Protein AF-A0AAV4HPK3-F1 (afdb_monomer_lite)

Radius of gyration: 23.47 Å; chains: 1; bounding box: 57×46×68 Å

Structure (mmCIF, N/CA/C/O backbone):
data_AF-A0AAV4HPK3-F1
#
_entry.id   AF-A0AAV4HPK3-F1
#
loop_
_atom_site.group_PDB
_atom_site.id
_atom_site.type_symbol
_atom_site.label_atom_id
_atom_site.label_alt_id
_atom_site.label_comp_id
_atom_site.label_asym_id
_atom_site.label_entity_id
_atom_site.label_seq_id
_atom_site.pdbx_PDB_ins_code
_atom_site.Cartn_x
_atom_site.Cartn_y
_atom_site.Cartn_z
_atom_site.occupancy
_atom_site.B_iso_or_equiv
_atom_site.auth_seq_id
_atom_site.auth_comp_id
_atom_site.auth_asym_id
_atom_site.auth_atom_id
_atom_site.pdbx_PDB_model_num
ATOM 1 N N . MET A 1 1 ? 12.366 9.818 -29.647 1.00 62.66 1 MET A N 1
ATOM 2 C CA . MET A 1 1 ? 11.074 9.120 -29.451 1.00 62.66 1 MET A CA 1
ATOM 3 C C . MET A 1 1 ? 11.332 7.909 -28.561 1.00 62.66 1 MET A C 1
ATOM 5 O O . MET A 1 1 ? 12.097 7.040 -28.965 1.00 62.66 1 MET A O 1
ATOM 9 N N . TYR A 1 2 ? 10.788 7.891 -27.344 1.00 69.81 2 TYR A N 1
ATOM 10 C CA . TYR A 1 2 ? 11.054 6.866 -26.315 1.00 69.81 2 TYR A CA 1
ATOM 11 C C . TYR A 1 2 ? 10.486 5.480 -26.673 1.00 69.81 2 TYR A C 1
ATOM 13 O O . TYR A 1 2 ? 10.953 4.459 -26.180 1.00 69.81 2 TYR A O 1
ATOM 21 N N . THR A 1 3 ? 9.518 5.434 -27.587 1.00 79.94 3 THR A N 1
ATOM 22 C CA . THR A 1 3 ? 8.809 4.219 -28.002 1.00 79.94 3 THR A CA 1
ATOM 23 C C . THR A 1 3 ? 9.724 3.145 -28.587 1.00 79.94 3 THR A C 1
ATOM 25 O O . THR A 1 3 ? 9.494 1.964 -28.337 1.00 79.94 3 THR A O 1
ATOM 28 N N . LYS A 1 4 ? 10.775 3.518 -29.332 1.00 82.44 4 LYS A N 1
ATOM 29 C CA . LYS A 1 4 ? 11.718 2.557 -29.934 1.00 82.44 4 LYS A CA 1
ATOM 30 C C . LYS A 1 4 ? 12.536 1.799 -28.872 1.00 82.44 4 LYS A C 1
ATOM 32 O O . LYS A 1 4 ? 12.467 0.573 -28.892 1.00 82.44 4 LYS A O 1
ATOM 37 N N . PRO A 1 5 ? 13.253 2.468 -27.944 1.00 86.50 5 PRO A N 1
ATOM 38 C CA . PRO A 1 5 ? 13.923 1.790 -26.832 1.00 86.50 5 PRO A CA 1
ATOM 39 C C . PRO A 1 5 ? 12.995 0.893 -26.008 1.00 86.50 5 PRO A C 1
ATOM 41 O O . PRO A 1 5 ? 13.296 -0.284 -25.836 1.00 86.50 5 PRO A O 1
ATOM 44 N N . VAL A 1 6 ? 11.830 1.403 -25.591 1.00 89.19 6 VAL A N 1
ATOM 45 C CA . VAL A 1 6 ? 10.866 0.637 -24.780 1.00 89.19 6 VAL A CA 1
ATOM 46 C C . VAL A 1 6 ? 10.385 -0.611 -25.524 1.00 89.19 6 VAL A C 1
ATOM 48 O O . VAL A 1 6 ? 10.406 -1.708 -24.976 1.00 89.19 6 VAL A O 1
ATOM 51 N N . SER A 1 7 ? 10.034 -0.473 -26.805 1.00 91.19 7 SER A N 1
ATOM 52 C CA . SER A 1 7 ? 9.631 -1.600 -27.659 1.00 91.19 7 SER A CA 1
ATOM 53 C C . SER A 1 7 ? 10.718 -2.671 -27.784 1.00 91.19 7 SER A C 1
ATOM 55 O O . SER A 1 7 ? 10.413 -3.860 -27.864 1.00 91.19 7 SER A O 1
ATOM 57 N N . SER A 1 8 ? 11.987 -2.260 -27.857 1.00 92.94 8 SER A N 1
ATOM 58 C CA . SER A 1 8 ? 13.116 -3.189 -27.930 1.00 92.94 8 SER A CA 1
ATOM 59 C C . SER A 1 8 ? 13.293 -3.963 -26.628 1.00 92.94 8 SER A C 1
ATOM 61 O O . SER A 1 8 ? 13.449 -5.178 -26.695 1.00 92.94 8 SER A O 1
ATOM 63 N N . ILE A 1 9 ? 13.183 -3.290 -25.477 1.00 94.69 9 ILE A N 1
ATOM 64 C CA . ILE A 1 9 ? 13.224 -3.934 -24.156 1.00 94.69 9 ILE A CA 1
ATOM 65 C C . ILE A 1 9 ? 12.081 -4.952 -24.042 1.00 94.69 9 ILE A C 1
ATOM 67 O O . ILE A 1 9 ? 12.325 -6.119 -23.765 1.00 94.69 9 ILE A O 1
ATOM 71 N N . ILE A 1 10 ? 10.837 -4.565 -24.350 1.00 94.62 10 ILE A N 1
ATOM 72 C CA . ILE A 1 10 ? 9.672 -5.469 -24.275 1.00 94.62 10 ILE A CA 1
ATOM 73 C C . ILE A 1 10 ? 9.883 -6.735 -25.121 1.00 94.62 10 ILE A C 1
ATOM 75 O O . ILE A 1 10 ? 9.682 -7.850 -24.637 1.00 94.62 10 ILE A O 1
ATOM 79 N N . ARG A 1 11 ? 10.330 -6.576 -26.376 1.00 95.19 11 ARG A N 1
ATOM 80 C CA . ARG A 1 11 ? 10.579 -7.714 -27.276 1.00 95.19 11 ARG A CA 1
ATOM 81 C C . ARG A 1 11 ? 11.725 -8.606 -26.809 1.00 95.19 11 ARG A C 1
ATOM 83 O O . ARG A 1 11 ? 11.641 -9.813 -27.012 1.00 95.19 11 ARG A O 1
ATOM 90 N N . ALA A 1 12 ? 12.762 -8.043 -26.188 1.00 96.38 12 ALA A N 1
ATOM 91 C CA . ALA A 1 12 ? 13.881 -8.818 -25.652 1.00 96.38 12 ALA A CA 1
ATOM 92 C C . ALA A 1 12 ? 13.434 -9.818 -24.569 1.00 96.38 12 ALA A C 1
ATOM 94 O O . ALA A 1 12 ? 14.028 -10.885 -24.445 1.00 96.38 12 ALA A O 1
ATOM 95 N N . HIS A 1 13 ? 12.342 -9.517 -23.857 1.00 95.81 13 HIS A N 1
ATOM 96 C CA . HIS A 1 13 ? 11.745 -10.394 -22.841 1.00 95.81 13 HIS A CA 1
ATOM 97 C C . HIS A 1 13 ? 10.627 -11.304 -23.373 1.00 95.81 13 HIS A C 1
ATOM 99 O O . HIS A 1 13 ? 9.947 -11.968 -22.591 1.00 95.81 13 HIS A O 1
ATOM 105 N N . GLY A 1 14 ? 10.408 -11.354 -24.692 1.00 95.12 14 GLY A N 1
ATOM 106 C CA . GLY A 1 14 ? 9.363 -12.191 -25.300 1.00 95.12 14 GLY A CA 1
ATOM 107 C C . GLY A 1 14 ? 7.933 -11.736 -24.978 1.00 95.12 14 GLY A C 1
ATOM 108 O O . GLY A 1 14 ? 6.994 -12.534 -25.020 1.00 95.12 14 GLY A O 1
ATOM 109 N N . LEU A 1 15 ? 7.752 -10.461 -24.627 1.00 95.56 15 LEU A N 1
ATOM 110 C CA . LEU A 1 15 ? 6.450 -9.893 -24.293 1.00 95.56 15 LEU A CA 1
ATOM 111 C C . LEU A 1 15 ? 5.800 -9.258 -25.528 1.00 95.56 15 LEU A C 1
ATOM 113 O O . LEU A 1 15 ? 6.490 -8.684 -26.376 1.00 95.56 15 LEU A O 1
ATOM 117 N N . ASN A 1 16 ? 4.470 -9.335 -25.625 1.00 95.25 16 ASN A N 1
ATOM 118 C CA . ASN A 1 16 ? 3.739 -8.589 -26.651 1.00 95.25 16 ASN A CA 1
ATOM 119 C C . ASN A 1 16 ? 3.237 -7.273 -26.078 1.00 95.25 16 ASN A C 1
ATOM 121 O O . ASN A 1 16 ? 3.035 -7.116 -24.873 1.00 95.25 16 ASN A O 1
ATOM 125 N N . TYR A 1 17 ? 3.035 -6.307 -26.963 1.00 94.88 17 TYR A N 1
ATOM 126 C CA . TYR A 1 17 ? 2.521 -5.010 -26.578 1.00 94.88 17 TYR A CA 1
ATOM 127 C C . TYR A 1 17 ? 1.710 -4.383 -27.703 1.00 94.88 17 TYR A C 1
ATOM 129 O O . TYR A 1 17 ? 1.860 -4.714 -28.881 1.00 94.88 17 TYR A O 1
ATOM 137 N N . HIS A 1 18 ? 0.841 -3.466 -27.314 1.00 92.81 18 HIS A N 1
ATOM 138 C CA . HIS A 1 18 ? 0.114 -2.576 -28.195 1.00 92.81 18 HIS A CA 1
ATOM 139 C C . HIS A 1 18 ? 0.416 -1.137 -27.777 1.00 92.81 18 HIS A C 1
ATOM 141 O O . HIS A 1 18 ? 0.521 -0.851 -26.585 1.00 92.81 18 HIS A O 1
ATOM 147 N N . ILE A 1 19 ? 0.581 -0.249 -28.756 1.00 90.00 19 ILE A N 1
ATOM 148 C CA . ILE A 1 19 ? 0.712 1.190 -28.523 1.00 90.00 19 ILE A CA 1
ATOM 149 C C . ILE A 1 19 ? -0.534 1.850 -29.092 1.00 90.00 19 ILE A C 1
ATOM 151 O O . ILE A 1 19 ? -0.828 1.673 -30.277 1.00 90.00 19 ILE A O 1
ATOM 155 N N . TYR A 1 20 ? -1.210 2.637 -28.266 1.00 86.25 20 TYR A N 1
ATOM 156 C CA . TYR A 1 20 ? -2.311 3.491 -28.678 1.00 86.25 20 TYR A CA 1
ATOM 157 C C . TYR A 1 20 ? -2.022 4.917 -28.207 1.00 86.25 20 TYR A C 1
ATOM 159 O O . TYR A 1 20 ? -2.070 5.197 -27.018 1.00 86.25 20 TYR A O 1
ATOM 167 N N . ALA A 1 21 ? -1.692 5.812 -29.144 1.00 85.38 21 ALA A N 1
ATOM 168 C CA . ALA A 1 21 ? -1.208 7.162 -28.844 1.00 85.38 21 ALA A CA 1
ATOM 169 C C . ALA A 1 21 ? 0.007 7.155 -27.887 1.00 85.38 21 ALA A C 1
ATOM 171 O O . ALA A 1 21 ? 1.078 6.674 -28.270 1.00 85.38 21 ALA A O 1
ATOM 172 N N . ASP A 1 22 ? -0.143 7.720 -26.692 1.00 82.38 22 ASP A N 1
ATOM 173 C CA . ASP A 1 22 ? 0.835 7.749 -25.604 1.00 82.38 22 ASP A CA 1
ATOM 174 C C . ASP A 1 22 ? 0.737 6.543 -24.653 1.00 82.38 22 ASP A C 1
ATOM 176 O O . ASP A 1 22 ? 1.686 6.276 -23.912 1.00 82.38 22 ASP A O 1
ATOM 180 N N . ASP A 1 23 ? -0.339 5.758 -24.737 1.00 86.81 23 ASP A N 1
ATOM 181 C CA . ASP A 1 23 ? -0.540 4.563 -23.924 1.00 86.81 23 ASP A CA 1
ATOM 182 C C . ASP A 1 23 ? 0.156 3.331 -24.514 1.00 86.81 23 ASP A C 1
ATOM 184 O O . ASP A 1 23 ? 0.158 3.075 -25.726 1.00 86.81 23 ASP A O 1
ATOM 188 N N . MET A 1 24 ? 0.706 2.502 -23.623 1.00 88.12 24 MET A N 1
ATOM 189 C CA . MET A 1 24 ? 1.287 1.210 -23.969 1.00 88.12 24 MET A CA 1
ATOM 190 C C . MET A 1 24 ? 0.719 0.110 -23.079 1.00 88.12 24 MET A C 1
ATOM 192 O O . MET A 1 24 ? 0.863 0.135 -21.859 1.00 88.12 24 MET A O 1
ATOM 196 N N . GLN A 1 25 ? 0.117 -0.893 -23.710 1.00 91.06 25 GLN A N 1
ATOM 197 C CA . GLN A 1 25 ? -0.414 -2.068 -23.034 1.00 91.06 25 GLN A CA 1
ATOM 198 C C . GLN A 1 25 ? 0.466 -3.275 -23.335 1.00 91.06 25 GLN A C 1
ATOM 200 O O . GLN A 1 25 ? 0.661 -3.623 -24.496 1.00 91.06 25 GLN A O 1
ATOM 205 N N . ILE A 1 26 ? 0.959 -3.941 -22.292 1.00 92.19 26 ILE A N 1
ATOM 206 C CA . ILE A 1 26 ? 1.743 -5.177 -22.394 1.00 92.19 26 ILE A CA 1
ATOM 207 C C . ILE A 1 26 ? 0.813 -6.363 -22.136 1.00 92.19 26 ILE A C 1
ATOM 209 O O . ILE A 1 26 ? -0.001 -6.324 -21.213 1.00 92.19 26 ILE A O 1
ATOM 213 N N . TYR A 1 27 ? 0.907 -7.406 -22.958 1.00 93.06 27 TYR A N 1
ATOM 214 C CA . TYR A 1 27 ? 0.063 -8.592 -22.843 1.00 93.06 27 TYR A CA 1
ATOM 215 C C . TYR A 1 27 ? 0.755 -9.840 -23.393 1.00 93.06 27 TYR A C 1
ATOM 217 O O . TYR A 1 27 ? 1.531 -9.788 -24.342 1.00 93.06 27 TYR A O 1
ATOM 225 N N . ASN A 1 28 ? 0.405 -10.998 -22.844 1.00 94.19 28 ASN A N 1
ATOM 226 C CA . ASN A 1 28 ? 0.816 -12.300 -23.354 1.00 94.19 28 ASN A CA 1
ATOM 227 C C . ASN A 1 28 ? -0.324 -13.302 -23.148 1.00 94.19 28 ASN A C 1
ATOM 229 O O . ASN A 1 28 ? -1.091 -13.193 -22.194 1.00 94.19 28 ASN A O 1
ATOM 233 N N . SER A 1 29 ? -0.417 -14.282 -24.044 1.00 93.19 29 SER A N 1
ATOM 234 C CA . SER A 1 29 ? -1.197 -15.503 -23.822 1.00 93.19 29 SER A CA 1
ATOM 235 C C . SER A 1 29 ? -0.231 -16.613 -23.422 1.00 93.19 29 SER A C 1
ATOM 237 O O . SER A 1 29 ? 0.850 -16.698 -24.000 1.00 93.19 29 SER A O 1
ATOM 239 N N . ALA A 1 30 ? -0.599 -17.429 -22.439 1.00 93.62 30 ALA A N 1
ATOM 240 C CA . ALA A 1 30 ? 0.225 -18.531 -21.953 1.00 93.62 30 ALA A CA 1
ATOM 241 C C . ALA A 1 30 ? -0.664 -19.700 -21.520 1.00 93.62 30 ALA A C 1
ATOM 243 O O . ALA A 1 30 ? -1.724 -19.486 -20.920 1.00 93.62 30 ALA A O 1
ATOM 244 N N . ALA A 1 31 ? -0.229 -20.929 -21.797 1.00 95.88 31 ALA A N 1
ATOM 245 C CA . ALA A 1 31 ? -0.825 -22.106 -21.176 1.00 95.88 31 ALA A CA 1
ATOM 246 C C . ALA A 1 31 ? -0.525 -22.109 -19.661 1.00 95.88 31 ALA A C 1
ATOM 248 O O . ALA A 1 31 ? 0.485 -21.542 -19.238 1.00 95.88 31 ALA A O 1
ATOM 249 N N . PRO A 1 32 ? -1.333 -22.780 -18.815 1.00 96.50 32 PRO A N 1
ATOM 250 C CA . PRO A 1 32 ? -1.078 -22.838 -17.372 1.00 96.50 32 PRO A CA 1
ATOM 251 C C . PRO A 1 32 ? 0.336 -23.310 -17.000 1.00 96.50 32 PRO A C 1
ATOM 253 O O . PRO A 1 32 ? 0.924 -22.802 -16.050 1.00 96.50 32 PRO A O 1
ATOM 256 N N . SER A 1 33 ? 0.909 -24.228 -17.785 1.00 96.56 33 SER A N 1
ATOM 257 C CA . SER A 1 33 ? 2.280 -24.732 -17.623 1.00 96.56 33 SER A CA 1
ATOM 258 C C . SER A 1 33 ? 3.370 -23.690 -17.897 1.00 96.56 33 SER A C 1
ATOM 260 O O . SER A 1 33 ? 4.506 -23.869 -17.471 1.00 96.56 33 SER A O 1
ATOM 262 N N . GLU A 1 34 ? 3.047 -22.611 -18.606 1.00 95.56 34 GLU A N 1
ATOM 263 C CA . GLU A 1 34 ? 3.991 -21.575 -19.040 1.00 95.56 34 GLU A CA 1
ATOM 264 C C . GLU A 1 34 ? 3.915 -20.314 -18.167 1.00 95.56 34 GLU A C 1
ATOM 266 O O . GLU A 1 34 ? 4.785 -19.448 -18.266 1.00 95.56 34 GLU A O 1
ATOM 271 N N . ILE A 1 35 ? 2.914 -20.211 -17.280 1.00 94.19 35 ILE A N 1
ATOM 272 C CA . ILE A 1 35 ? 2.684 -19.027 -16.434 1.00 94.19 35 ILE A CA 1
ATOM 273 C C . ILE A 1 35 ? 3.933 -18.676 -15.625 1.00 94.19 35 ILE A C 1
ATOM 275 O O . ILE A 1 35 ? 4.324 -17.514 -15.590 1.00 94.19 35 ILE A O 1
ATOM 279 N N . SER A 1 36 ? 4.597 -19.659 -15.012 1.00 94.06 36 SER A N 1
ATOM 280 C CA . SER A 1 36 ? 5.809 -19.405 -14.222 1.00 94.06 36 SER A CA 1
ATOM 281 C C . SER A 1 36 ? 6.941 -18.814 -15.066 1.00 94.06 36 SER A C 1
ATOM 283 O O . SER A 1 36 ? 7.618 -17.889 -14.622 1.00 94.06 36 SER A O 1
ATOM 285 N N . SER A 1 37 ? 7.117 -19.302 -16.299 1.00 94.94 37 SER A N 1
ATOM 286 C CA . SER A 1 37 ? 8.103 -18.750 -17.232 1.00 94.94 37 SER A CA 1
ATOM 287 C C . SER A 1 37 ? 7.733 -17.329 -17.651 1.00 94.94 37 SER A C 1
ATOM 289 O O . SER A 1 37 ? 8.598 -16.459 -17.694 1.00 94.94 37 SER A O 1
ATOM 291 N N . LEU A 1 38 ? 6.450 -17.068 -17.919 1.00 94.94 38 LEU A N 1
ATOM 292 C CA . LEU A 1 38 ? 5.972 -15.735 -18.280 1.00 94.94 38 LEU A CA 1
ATOM 293 C C . LEU A 1 38 ? 6.151 -14.733 -17.131 1.00 94.94 38 LEU A C 1
ATOM 295 O O . LEU A 1 38 ? 6.607 -13.616 -17.364 1.00 94.94 38 LEU A O 1
ATOM 299 N N . VAL A 1 39 ? 5.842 -15.128 -15.892 1.00 94.25 39 VAL A N 1
ATOM 300 C CA . VAL A 1 39 ? 6.077 -14.299 -14.698 1.00 94.25 39 VAL A CA 1
ATOM 301 C C . VAL A 1 39 ? 7.563 -13.968 -14.568 1.00 94.25 39 VAL A C 1
ATOM 303 O O . VAL A 1 39 ? 7.898 -12.814 -14.312 1.00 94.25 39 VAL A O 1
ATOM 306 N N . MET A 1 40 ? 8.454 -14.934 -14.813 1.00 94.38 40 MET A N 1
ATOM 307 C CA . MET A 1 40 ? 9.899 -14.694 -14.816 1.00 94.38 40 MET A CA 1
ATOM 308 C C . MET A 1 40 ? 10.296 -13.659 -15.881 1.00 94.38 40 MET A C 1
ATOM 310 O O . MET A 1 40 ? 10.980 -12.688 -15.561 1.00 94.38 40 MET A O 1
ATOM 314 N N . SER A 1 41 ? 9.814 -13.799 -17.121 1.00 95.44 41 SER A N 1
ATOM 315 C CA . SER A 1 41 ? 10.042 -12.804 -18.181 1.00 95.44 41 SER A CA 1
ATOM 316 C C . SER A 1 41 ? 9.525 -11.413 -17.802 1.00 95.44 41 SER A C 1
ATOM 318 O O . SER A 1 41 ? 10.211 -10.417 -18.019 1.00 95.44 41 SER A O 1
ATOM 320 N N . MET A 1 42 ? 8.343 -11.327 -17.182 1.00 95.12 42 MET A N 1
ATOM 321 C CA . MET A 1 42 ? 7.793 -10.058 -16.694 1.00 95.12 42 MET A CA 1
ATOM 322 C C . MET A 1 42 ? 8.649 -9.443 -15.582 1.00 95.12 42 MET A C 1
ATOM 324 O O . MET A 1 42 ? 8.840 -8.230 -15.570 1.00 95.12 42 MET A O 1
ATOM 328 N N . GLN A 1 43 ? 9.199 -10.248 -14.669 1.00 94.69 43 GLN A N 1
ATOM 329 C CA . GLN A 1 43 ? 10.092 -9.758 -13.615 1.00 94.69 43 GLN A CA 1
ATOM 330 C C . GLN A 1 43 ? 11.385 -9.167 -14.194 1.00 94.69 43 GLN A C 1
ATOM 332 O O . GLN A 1 43 ? 11.796 -8.079 -13.782 1.00 94.69 43 GLN A O 1
ATOM 337 N N . TRP A 1 44 ? 12.001 -9.840 -15.170 1.00 95.12 44 TRP A N 1
ATOM 338 C CA . TRP A 1 44 ? 13.191 -9.326 -15.857 1.00 95.12 44 TRP A CA 1
ATOM 339 C C . TRP A 1 44 ? 12.896 -8.054 -16.646 1.00 95.12 44 TRP A C 1
ATOM 341 O O . TRP A 1 44 ? 13.646 -7.083 -16.534 1.00 95.12 44 TRP A O 1
ATOM 351 N N . PHE A 1 45 ? 11.765 -8.023 -17.350 1.00 95.75 45 PHE A N 1
ATOM 352 C CA . PHE A 1 45 ? 11.293 -6.831 -18.041 1.00 95.75 45 PHE A CA 1
ATOM 353 C C . PHE A 1 45 ? 11.119 -5.639 -17.090 1.00 95.75 45 PHE A C 1
ATOM 355 O O . PHE A 1 45 ? 11.670 -4.572 -17.354 1.00 95.75 45 PHE A O 1
ATOM 362 N N . VAL A 1 46 ? 10.400 -5.817 -15.972 1.00 95.62 46 VAL A N 1
ATOM 363 C CA . VAL A 1 46 ? 10.160 -4.762 -14.966 1.00 95.62 46 VAL A CA 1
ATOM 364 C C . VAL A 1 46 ? 11.478 -4.216 -14.415 1.00 95.62 46 VAL A C 1
ATOM 366 O O . VAL A 1 46 ? 11.633 -3.004 -14.249 1.00 95.62 46 VAL A O 1
ATOM 369 N N . LYS A 1 47 ? 12.457 -5.093 -14.178 1.00 94.75 47 LYS A N 1
ATOM 370 C CA . LYS A 1 47 ? 13.788 -4.683 -13.728 1.00 94.75 47 LYS A CA 1
ATOM 371 C C . LYS A 1 47 ? 14.514 -3.846 -14.775 1.00 94.75 47 LYS A C 1
ATOM 373 O O . LYS A 1 47 ? 15.020 -2.772 -14.452 1.00 94.75 47 LYS A O 1
ATOM 378 N N . GLU A 1 48 ? 14.562 -4.317 -16.017 1.00 95.31 48 GLU A N 1
ATOM 379 C CA . GLU A 1 48 ? 15.282 -3.630 -17.089 1.00 95.31 48 GLU A CA 1
ATOM 380 C C . GLU A 1 48 ? 14.643 -2.285 -17.441 1.00 95.31 48 GLU A C 1
ATOM 382 O O . GLU A 1 48 ? 15.352 -1.282 -17.537 1.00 95.31 48 GLU A O 1
ATOM 387 N N . ILE A 1 49 ? 13.311 -2.226 -17.559 1.00 94.06 49 ILE A N 1
ATOM 388 C CA . ILE A 1 49 ? 12.617 -0.972 -17.866 1.00 94.06 49 ILE A CA 1
ATOM 389 C C . ILE A 1 49 ? 12.798 0.053 -16.744 1.00 94.06 49 ILE A C 1
ATOM 391 O O . ILE A 1 49 ? 13.029 1.227 -17.027 1.00 94.06 49 ILE A O 1
ATOM 395 N N . GLY A 1 50 ? 12.780 -0.389 -15.481 1.00 92.81 50 GLY A N 1
ATOM 396 C CA . GLY A 1 50 ? 13.039 0.469 -14.328 1.00 92.81 50 GLY A CA 1
ATOM 397 C C . GLY A 1 50 ? 14.442 1.069 -14.350 1.00 92.81 50 GLY A C 1
ATOM 398 O O . GLY A 1 50 ? 14.594 2.284 -14.228 1.00 92.81 50 GLY A O 1
ATOM 399 N N . VAL A 1 51 ? 15.465 0.235 -14.571 1.00 92.44 51 VAL A N 1
ATOM 400 C CA . VAL A 1 51 ? 16.858 0.697 -14.699 1.00 92.44 51 VAL A CA 1
ATOM 401 C C . VAL A 1 51 ? 16.997 1.671 -15.862 1.00 92.44 51 VAL A C 1
ATOM 403 O O . VAL A 1 51 ? 17.589 2.737 -15.697 1.00 92.44 51 VAL A O 1
ATOM 406 N N . TRP A 1 52 ? 16.434 1.340 -17.025 1.00 93.31 52 TRP A N 1
ATOM 407 C CA . TRP A 1 52 ? 16.517 2.191 -18.206 1.00 93.31 52 TRP A CA 1
ATOM 408 C C . TRP A 1 52 ? 15.869 3.560 -17.970 1.00 93.31 52 TRP A C 1
ATOM 410 O O . TRP A 1 52 ? 16.488 4.586 -18.251 1.00 93.31 52 TRP A O 1
ATOM 420 N N . MET A 1 53 ? 14.665 3.604 -17.392 1.00 90.19 53 MET A N 1
ATOM 421 C CA . MET A 1 53 ? 13.989 4.874 -17.119 1.00 90.19 53 MET A CA 1
ATOM 422 C C . MET A 1 53 ? 14.751 5.735 -16.101 1.00 90.19 53 MET A C 1
ATOM 424 O O . MET A 1 53 ? 14.939 6.930 -16.334 1.00 90.19 53 MET A O 1
ATOM 428 N N . LEU A 1 54 ? 15.214 5.133 -15.000 1.00 88.50 54 LEU A N 1
ATOM 429 C CA . LEU A 1 54 ? 15.884 5.860 -13.917 1.00 88.50 54 LEU A CA 1
ATOM 430 C C . LEU A 1 54 ? 17.294 6.341 -14.291 1.00 88.50 54 LEU A C 1
ATOM 432 O O . LEU A 1 54 ? 17.722 7.365 -13.778 1.00 88.50 54 LEU A O 1
ATOM 436 N N . SER A 1 55 ? 18.011 5.626 -15.165 1.00 86.62 55 SER A N 1
ATOM 437 C CA . SER A 1 55 ? 19.410 5.946 -15.512 1.00 86.62 55 SER A CA 1
ATOM 438 C C . SER A 1 55 ? 19.589 6.675 -16.842 1.00 86.62 55 SER A C 1
ATOM 440 O O . SER A 1 55 ? 20.553 7.414 -17.013 1.00 86.62 55 SER A O 1
ATOM 442 N N . SER A 1 56 ? 18.711 6.421 -17.816 1.00 81.94 56 SER A N 1
ATOM 443 C CA . SER A 1 56 ? 18.945 6.804 -19.216 1.00 81.94 56 SER A CA 1
ATOM 444 C C . SER A 1 56 ? 17.947 7.833 -19.744 1.00 81.94 56 SER A C 1
ATOM 446 O O . SER A 1 56 ? 18.142 8.358 -20.839 1.00 81.94 56 SER A O 1
ATOM 448 N N . VAL A 1 57 ? 16.859 8.097 -19.011 1.00 82.12 57 VAL A N 1
ATOM 449 C CA . VAL A 1 57 ? 15.755 8.954 -19.477 1.00 82.12 57 VAL A CA 1
ATOM 450 C C . VAL A 1 57 ? 15.530 10.146 -18.558 1.00 82.12 57 VAL A C 1
ATOM 452 O O . VAL A 1 57 ? 15.309 11.253 -19.049 1.00 82.12 57 VAL A O 1
ATOM 455 N N . LEU A 1 58 ? 15.560 9.935 -17.242 1.00 85.44 58 LEU A N 1
ATOM 456 C CA . LEU A 1 58 ? 15.251 10.985 -16.281 1.00 85.44 58 LEU A CA 1
ATOM 457 C C . LEU A 1 58 ? 16.491 11.790 -15.872 1.00 85.44 58 LEU A C 1
ATOM 459 O O . LEU A 1 58 ? 17.492 11.202 -15.469 1.00 85.44 58 LEU A O 1
ATOM 463 N N . PRO A 1 59 ? 16.418 13.132 -15.897 1.00 85.81 59 PRO A N 1
ATOM 464 C CA . PRO A 1 59 ? 17.377 13.976 -15.195 1.00 85.81 59 PRO A CA 1
ATOM 465 C C . PRO A 1 59 ? 17.365 13.692 -13.687 1.00 85.81 59 PRO A C 1
ATOM 467 O O . PRO A 1 59 ? 16.295 13.522 -13.099 1.00 85.81 59 PRO A O 1
ATOM 470 N N . GLU A 1 60 ? 18.534 13.721 -13.043 1.00 81.94 60 GLU A N 1
ATOM 471 C CA . GLU A 1 60 ? 18.689 13.415 -11.608 1.00 81.94 60 GLU A CA 1
ATOM 472 C C . GLU A 1 60 ? 17.860 14.331 -10.691 1.00 81.94 60 GLU A C 1
ATOM 474 O O . GLU A 1 60 ? 17.424 13.922 -9.618 1.00 81.94 60 GLU A O 1
ATOM 479 N N . ASN A 1 61 ? 17.589 15.564 -11.123 1.00 85.12 61 ASN A N 1
ATOM 480 C CA . ASN A 1 61 ? 16.789 16.523 -10.364 1.00 85.12 61 ASN A CA 1
ATOM 481 C C . ASN A 1 61 ? 15.272 16.291 -10.474 1.00 85.12 61 ASN A C 1
ATOM 483 O O . ASN A 1 61 ? 14.504 16.960 -9.778 1.00 85.12 61 ASN A O 1
ATOM 487 N N . ASN A 1 62 ? 14.810 15.356 -11.313 1.00 88.38 62 ASN A N 1
ATOM 488 C CA . ASN A 1 62 ? 13.390 15.046 -11.449 1.00 88.38 62 ASN A CA 1
ATOM 489 C C . ASN A 1 62 ? 12.925 14.042 -10.382 1.00 88.38 62 ASN A C 1
ATOM 491 O O . ASN A 1 62 ? 12.522 12.912 -10.6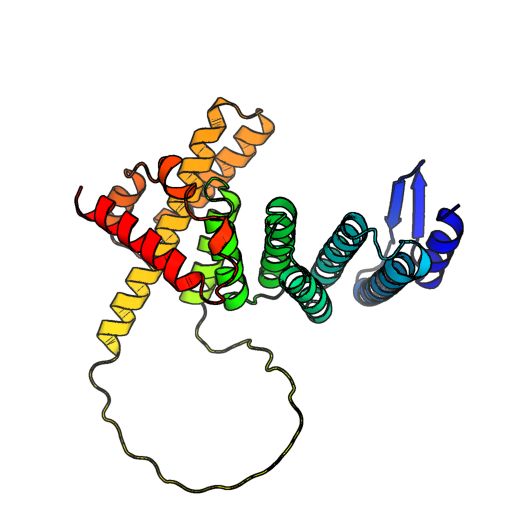69 1.00 88.38 62 ASN A O 1
ATOM 495 N N . VAL A 1 63 ? 12.986 14.483 -9.124 1.00 85.94 63 VAL A N 1
ATOM 496 C CA . VAL A 1 63 ? 12.669 13.666 -7.943 1.00 85.94 63 VAL A CA 1
ATOM 497 C C . VAL A 1 63 ? 11.233 13.135 -7.990 1.00 85.94 63 VAL A C 1
ATOM 499 O O . VAL A 1 63 ? 11.000 11.993 -7.616 1.00 85.94 63 VAL A O 1
ATOM 502 N N . ALA A 1 64 ? 10.281 13.935 -8.484 1.00 87.12 64 ALA A N 1
ATOM 503 C CA . ALA A 1 64 ? 8.873 13.543 -8.551 1.00 87.12 64 ALA A CA 1
ATOM 504 C C . ALA A 1 64 ? 8.659 12.340 -9.483 1.00 87.12 64 ALA A C 1
ATOM 506 O O . ALA A 1 64 ? 8.133 11.317 -9.057 1.00 87.12 64 ALA A O 1
ATOM 507 N N . VAL A 1 65 ? 9.144 12.417 -10.727 1.00 89.06 65 VAL A N 1
ATOM 508 C CA . VAL A 1 65 ? 8.960 11.315 -11.685 1.00 89.06 65 VAL A CA 1
ATOM 509 C C . VAL A 1 65 ? 9.802 10.097 -11.294 1.00 89.06 65 VAL A C 1
ATOM 511 O O . VAL A 1 65 ? 9.354 8.965 -11.449 1.00 89.06 65 VAL A O 1
ATOM 514 N N . SER A 1 66 ? 11.000 10.302 -10.736 1.00 90.38 66 SER A N 1
ATOM 515 C CA . SER A 1 66 ? 11.814 9.204 -10.193 1.00 90.38 66 SER A CA 1
ATOM 516 C C . SER A 1 66 ? 11.060 8.432 -9.104 1.00 90.38 66 SER A C 1
ATOM 518 O O . SER A 1 66 ? 11.012 7.199 -9.130 1.00 90.38 66 SER A O 1
ATOM 520 N N . GLN A 1 67 ? 10.402 9.153 -8.194 1.00 91.31 67 GLN A N 1
ATOM 521 C CA . GLN A 1 67 ? 9.548 8.565 -7.170 1.00 91.31 67 GLN A CA 1
ATOM 522 C C . GLN A 1 67 ? 8.370 7.793 -7.787 1.00 91.31 67 GLN A C 1
ATOM 524 O O . GLN A 1 67 ? 8.194 6.624 -7.448 1.00 91.31 67 GLN A O 1
ATOM 529 N N . ASP A 1 68 ? 7.630 8.370 -8.737 1.00 91.44 68 ASP A N 1
ATOM 530 C CA . ASP A 1 68 ? 6.499 7.693 -9.398 1.00 91.44 68 ASP A CA 1
ATOM 531 C C . ASP A 1 68 ? 6.912 6.366 -10.059 1.00 91.44 68 ASP A C 1
ATOM 533 O O . ASP A 1 68 ? 6.190 5.358 -9.997 1.00 91.44 68 ASP A O 1
ATOM 537 N N . ILE A 1 69 ? 8.104 6.337 -10.664 1.00 93.12 69 ILE A N 1
ATOM 538 C CA . ILE A 1 69 ? 8.674 5.121 -11.248 1.00 93.12 69 ILE A CA 1
ATOM 539 C C . ILE A 1 69 ? 9.006 4.107 -10.159 1.00 93.12 69 ILE A C 1
ATOM 541 O O . ILE A 1 69 ? 8.578 2.957 -10.264 1.00 93.12 69 ILE A O 1
ATOM 545 N N . LYS A 1 70 ? 9.721 4.505 -9.100 1.00 95.19 70 LYS A N 1
ATOM 546 C CA . LYS A 1 70 ? 10.039 3.615 -7.968 1.00 95.19 70 LYS A CA 1
ATOM 547 C C . LYS A 1 70 ? 8.766 3.032 -7.343 1.00 95.19 70 LYS A C 1
ATOM 549 O O . LYS A 1 70 ? 8.693 1.829 -7.099 1.00 95.19 70 LYS A O 1
ATOM 554 N N . GLU A 1 71 ? 7.731 3.842 -7.149 1.00 95.38 71 GLU A N 1
ATOM 555 C CA . GLU A 1 71 ? 6.440 3.384 -6.630 1.00 95.38 71 GLU A CA 1
ATOM 556 C C . GLU A 1 71 ? 5.776 2.356 -7.550 1.00 95.38 71 GLU A C 1
ATOM 558 O O . GLU A 1 71 ? 5.272 1.325 -7.095 1.00 95.38 71 GLU A O 1
ATOM 563 N N . SER A 1 72 ? 5.788 2.622 -8.856 1.00 95.12 72 SER A N 1
ATOM 564 C CA . SER A 1 72 ? 5.232 1.717 -9.862 1.00 95.12 72 SER A CA 1
ATOM 565 C C . SER A 1 72 ? 6.003 0.398 -9.916 1.00 95.12 72 SER A C 1
ATOM 567 O O . SER A 1 72 ? 5.383 -0.667 -9.956 1.00 95.12 72 SER A O 1
ATOM 569 N N . LEU A 1 73 ? 7.336 0.445 -9.824 1.00 96.31 73 LEU A N 1
ATOM 570 C CA . LEU A 1 73 ? 8.195 -0.737 -9.731 1.00 96.31 73 LEU A CA 1
ATOM 571 C C . LEU A 1 73 ? 7.884 -1.559 -8.478 1.00 96.31 73 LEU A C 1
ATOM 573 O O . LEU A 1 73 ? 7.697 -2.770 -8.585 1.00 96.31 73 LEU A O 1
ATOM 577 N N . ALA A 1 74 ? 7.756 -0.922 -7.310 1.00 97.75 74 ALA A N 1
ATOM 578 C CA . ALA A 1 74 ? 7.409 -1.609 -6.065 1.00 97.75 74 ALA A CA 1
ATOM 579 C C . ALA A 1 74 ? 6.065 -2.352 -6.177 1.00 97.75 74 ALA A C 1
ATOM 581 O O . ALA A 1 74 ? 5.969 -3.521 -5.791 1.00 97.75 74 ALA A O 1
ATOM 582 N N . ARG A 1 75 ? 5.043 -1.716 -6.774 1.00 97.00 75 ARG A N 1
ATOM 583 C CA . ARG A 1 75 ? 3.748 -2.369 -7.040 1.00 97.00 75 ARG A CA 1
ATOM 584 C C . ARG A 1 75 ? 3.897 -3.540 -8.014 1.00 97.00 75 ARG A C 1
ATOM 586 O O . ARG A 1 75 ? 3.363 -4.612 -7.737 1.00 97.00 75 ARG A O 1
ATOM 593 N N . CYS A 1 76 ? 4.638 -3.367 -9.111 1.00 96.25 76 CYS A N 1
ATOM 594 C CA . CYS A 1 76 ? 4.867 -4.428 -10.098 1.00 96.25 76 CYS A CA 1
ATOM 595 C C . CYS A 1 76 ? 5.559 -5.643 -9.474 1.00 96.25 76 CYS A C 1
ATOM 597 O O . CYS A 1 76 ? 5.071 -6.764 -9.613 1.00 96.25 76 CYS A O 1
ATOM 599 N N . TYR A 1 77 ? 6.648 -5.432 -8.732 1.00 97.50 77 TYR A N 1
ATOM 600 C CA . TYR A 1 77 ? 7.348 -6.511 -8.039 1.00 97.50 77 TYR A CA 1
ATOM 601 C C . TYR A 1 77 ? 6.440 -7.239 -7.044 1.00 97.50 77 TYR A C 1
ATOM 603 O O . TYR A 1 77 ? 6.428 -8.469 -7.027 1.00 97.50 77 TYR A O 1
ATOM 611 N N . ALA A 1 78 ? 5.626 -6.506 -6.277 1.00 96.69 78 ALA A N 1
ATOM 612 C CA . ALA A 1 78 ? 4.685 -7.108 -5.337 1.00 96.69 78 ALA A CA 1
ATOM 613 C C . ALA A 1 78 ? 3.617 -7.968 -6.037 1.00 96.69 78 ALA A C 1
ATOM 615 O O . ALA A 1 78 ? 3.308 -9.057 -5.556 1.00 96.69 78 ALA A O 1
ATOM 616 N N . PHE A 1 79 ? 3.077 -7.521 -7.178 1.00 94.69 79 PHE A N 1
ATOM 617 C CA . PHE A 1 79 ? 2.106 -8.298 -7.962 1.00 94.69 79 PHE A CA 1
ATOM 618 C C . PHE A 1 79 ? 2.718 -9.528 -8.636 1.00 94.69 79 PHE A C 1
ATOM 620 O O . PHE A 1 79 ? 2.045 -10.547 -8.762 1.00 94.69 79 PHE A O 1
ATOM 627 N N . LEU A 1 80 ? 3.990 -9.454 -9.030 1.00 94.25 80 LEU A N 1
ATOM 628 C CA . LEU A 1 80 ? 4.731 -10.575 -9.611 1.00 94.25 80 LEU A CA 1
ATOM 629 C C . LEU A 1 80 ? 5.274 -11.556 -8.555 1.00 94.25 80 LEU A C 1
ATOM 631 O O . LEU A 1 80 ? 6.008 -12.475 -8.912 1.00 94.25 80 LEU A O 1
ATOM 635 N N . GLY A 1 81 ? 4.964 -11.355 -7.269 1.00 94.12 81 GLY A N 1
ATOM 636 C CA . GLY A 1 81 ? 5.441 -12.197 -6.165 1.00 94.12 81 GLY A CA 1
ATOM 637 C C . GLY A 1 81 ? 6.915 -11.990 -5.793 1.00 94.12 81 GLY A C 1
ATOM 638 O O . GLY A 1 81 ? 7.439 -12.701 -4.938 1.00 94.12 81 GLY A O 1
ATOM 639 N N . ASN A 1 82 ? 7.601 -11.009 -6.389 1.00 95.38 82 ASN A N 1
ATOM 640 C CA . ASN A 1 82 ? 8.972 -10.658 -6.024 1.00 95.38 82 ASN A CA 1
ATOM 641 C C . ASN A 1 82 ? 8.975 -9.696 -4.824 1.00 95.38 82 ASN A C 1
ATOM 643 O O . ASN A 1 82 ? 9.259 -8.502 -4.936 1.00 95.38 82 ASN A O 1
ATOM 647 N N . HIS A 1 83 ? 8.615 -10.226 -3.656 1.00 96.50 83 HIS A N 1
ATOM 648 C CA . HIS A 1 83 ? 8.471 -9.433 -2.435 1.00 96.50 83 HIS A CA 1
ATOM 649 C C . HIS A 1 83 ? 9.794 -8.830 -1.945 1.00 96.50 83 HIS A C 1
ATOM 651 O O . HIS A 1 83 ? 9.779 -7.753 -1.360 1.00 96.50 83 HIS A O 1
ATOM 657 N N . ILE A 1 84 ? 10.933 -9.475 -2.221 1.00 96.00 84 ILE A N 1
ATOM 658 C CA . ILE A 1 84 ? 12.259 -8.991 -1.808 1.00 96.00 84 ILE A CA 1
ATOM 659 C C . ILE A 1 84 ? 12.576 -7.655 -2.492 1.00 96.00 84 ILE A C 1
ATOM 661 O O . ILE A 1 84 ? 12.870 -6.671 -1.812 1.00 96.00 84 ILE A O 1
ATOM 665 N N . GLU A 1 85 ? 12.454 -7.590 -3.821 1.00 96.62 85 GLU A N 1
ATOM 666 C CA . GLU A 1 85 ? 12.706 -6.347 -4.562 1.00 96.62 85 GLU A CA 1
ATOM 667 C C . GLU A 1 85 ? 11.638 -5.286 -4.272 1.00 96.62 85 GLU A C 1
ATOM 669 O O . GLU A 1 85 ? 11.965 -4.111 -4.101 1.00 96.62 85 GLU A O 1
ATOM 674 N N . ALA A 1 86 ? 10.368 -5.684 -4.123 1.00 97.88 86 ALA A N 1
ATOM 675 C CA . ALA A 1 86 ? 9.303 -4.758 -3.733 1.00 97.88 86 ALA A CA 1
ATOM 676 C C . ALA A 1 86 ? 9.592 -4.082 -2.378 1.00 97.88 86 ALA A C 1
ATOM 678 O O . ALA A 1 86 ? 9.415 -2.869 -2.221 1.00 97.88 86 ALA A O 1
ATOM 679 N N . LEU A 1 87 ? 10.056 -4.859 -1.392 1.00 98.06 87 LEU A N 1
ATOM 680 C CA . LEU A 1 87 ? 10.414 -4.358 -0.065 1.00 98.06 87 LEU A CA 1
ATOM 681 C C . LEU A 1 87 ? 11.633 -3.451 -0.114 1.00 98.06 87 LEU A C 1
ATOM 683 O O . LEU A 1 87 ? 11.630 -2.414 0.542 1.00 98.06 87 LEU A O 1
ATOM 687 N N . LYS A 1 88 ? 12.651 -3.804 -0.903 1.00 97.44 88 LYS A N 1
ATOM 688 C CA . LYS A 1 88 ? 13.828 -2.955 -1.098 1.00 97.44 88 LYS A CA 1
ATOM 689 C C . LYS A 1 88 ? 13.422 -1.572 -1.612 1.00 97.44 88 LYS A C 1
ATOM 691 O O . LYS A 1 88 ? 13.668 -0.579 -0.936 1.00 97.44 88 LYS A O 1
ATOM 696 N N . VAL A 1 89 ? 12.705 -1.524 -2.737 1.00 97.31 89 VAL A N 1
ATOM 697 C CA . VAL A 1 89 ? 12.290 -0.258 -3.362 1.00 97.31 89 VAL A CA 1
ATOM 698 C C . VAL A 1 89 ? 11.371 0.552 -2.443 1.00 97.31 89 VAL A C 1
ATOM 700 O O . VAL A 1 89 ? 11.548 1.759 -2.306 1.00 97.31 89 VAL A O 1
ATOM 703 N N . SER A 1 90 ? 10.402 -0.089 -1.781 1.00 97.81 90 SER A N 1
ATOM 704 C CA . SER A 1 90 ? 9.478 0.629 -0.890 1.00 97.81 90 SER A CA 1
ATOM 705 C C . SER A 1 90 ? 10.128 1.136 0.402 1.00 97.81 90 SER A C 1
ATOM 707 O O . SER A 1 90 ? 9.771 2.215 0.868 1.00 97.81 90 SER A O 1
ATOM 709 N N . ARG A 1 91 ? 11.105 0.417 0.970 1.00 96.75 91 ARG A N 1
ATOM 710 C CA . ARG A 1 91 ? 11.882 0.913 2.118 1.00 96.75 91 ARG A CA 1
ATOM 711 C C . ARG A 1 91 ? 12.776 2.081 1.721 1.00 96.75 91 ARG A C 1
ATOM 713 O O . ARG A 1 91 ? 12.886 3.024 2.498 1.00 96.75 91 ARG A O 1
ATOM 720 N N . ASP A 1 92 ? 13.377 2.041 0.534 1.00 95.31 92 ASP A N 1
ATOM 721 C CA . ASP A 1 92 ? 14.172 3.159 0.017 1.00 95.31 92 ASP A CA 1
ATOM 722 C C . ASP A 1 92 ? 13.293 4.404 -0.174 1.00 95.31 92 ASP A C 1
ATOM 724 O O . ASP A 1 92 ? 13.651 5.474 0.307 1.00 95.31 92 ASP A O 1
ATOM 728 N N . LEU A 1 93 ? 12.083 4.251 -0.731 1.00 94.69 93 LEU A N 1
ATOM 729 C CA . LEU A 1 93 ? 11.091 5.334 -0.805 1.00 94.69 93 LEU A CA 1
ATOM 730 C C . LEU A 1 93 ? 10.783 5.945 0.568 1.00 94.69 93 LEU A C 1
ATOM 732 O O . LEU A 1 93 ? 10.769 7.164 0.698 1.00 94.69 93 LEU A O 1
ATOM 736 N N . VAL A 1 94 ? 10.571 5.117 1.599 1.00 93.31 94 VAL A N 1
ATOM 737 C CA . VAL A 1 94 ? 10.307 5.593 2.970 1.00 93.31 94 VAL A CA 1
ATOM 738 C C . VAL A 1 94 ? 11.527 6.291 3.587 1.00 93.31 94 VAL A C 1
ATOM 740 O O . VAL A 1 94 ? 11.364 7.253 4.336 1.00 93.31 94 VAL A O 1
ATOM 743 N N . LYS A 1 95 ? 12.748 5.845 3.287 1.00 91.12 95 LYS A N 1
ATOM 744 C CA . LYS A 1 95 ? 13.984 6.486 3.773 1.00 91.12 95 LYS A CA 1
ATOM 745 C C . LYS A 1 95 ? 14.256 7.827 3.095 1.00 91.12 95 LYS A C 1
ATOM 747 O O . LYS A 1 95 ? 14.768 8.736 3.735 1.00 91.12 95 LYS A O 1
ATOM 752 N N . GLU A 1 96 ? 13.925 7.936 1.814 1.00 88.44 96 GLU A N 1
ATOM 753 C CA . GLU A 1 96 ? 14.163 9.121 0.985 1.00 88.44 96 GLU A CA 1
ATOM 754 C C . GLU A 1 96 ? 13.043 10.174 1.096 1.00 88.44 96 GLU A C 1
ATOM 756 O O . GLU A 1 96 ? 13.101 11.204 0.421 1.00 88.44 96 GLU A O 1
ATOM 761 N N . MET A 1 97 ? 12.008 9.942 1.915 1.00 83.56 97 MET A N 1
ATOM 762 C CA . MET A 1 97 ? 10.877 10.867 2.029 1.00 83.56 97 MET A CA 1
ATOM 763 C C . MET A 1 97 ? 11.339 12.256 2.480 1.00 83.56 97 MET A C 1
ATOM 765 O O . MET A 1 97 ? 11.952 12.414 3.534 1.00 83.56 97 MET A O 1
ATOM 769 N N . SER A 1 98 ? 10.965 13.281 1.711 1.00 79.50 98 SER A N 1
ATOM 770 C CA . SER A 1 98 ? 11.135 14.677 2.121 1.00 79.50 98 SER A CA 1
ATOM 771 C C . SER A 1 98 ? 10.306 14.968 3.369 1.00 79.50 98 SER A C 1
ATOM 773 O O . SER A 1 98 ? 9.139 14.589 3.413 1.00 79.50 98 SER A O 1
ATOM 775 N N . VAL A 1 99 ? 10.866 15.688 4.345 1.00 75.38 99 VAL A N 1
ATOM 776 C CA . VAL A 1 99 ? 10.149 16.138 5.556 1.00 75.38 99 VAL A CA 1
ATOM 777 C C . VAL A 1 99 ? 9.137 17.252 5.239 1.00 75.38 99 VAL A C 1
ATOM 779 O O . VAL A 1 99 ? 8.138 17.401 5.935 1.00 75.38 99 VAL A O 1
ATOM 782 N N . GLU A 1 100 ? 9.353 17.990 4.150 1.00 79.81 100 GLU A N 1
ATOM 783 C CA . GLU A 1 100 ? 8.549 19.160 3.773 1.00 79.81 100 GLU A CA 1
ATOM 784 C C . GLU A 1 100 ? 7.332 18.805 2.901 1.00 79.81 100 GLU A C 1
ATOM 786 O O . GLU A 1 100 ? 6.367 19.565 2.846 1.00 79.81 100 GLU A O 1
ATOM 791 N N . ASP A 1 101 ? 7.358 17.653 2.218 1.00 84.00 101 ASP A N 1
ATOM 792 C CA . ASP A 1 101 ? 6.298 17.230 1.293 1.00 84.00 101 ASP A CA 1
ATOM 793 C C . ASP A 1 101 ? 5.452 16.095 1.888 1.00 84.00 101 ASP A C 1
ATOM 795 O O . ASP A 1 101 ? 5.688 14.902 1.662 1.00 84.00 101 ASP A O 1
ATOM 799 N N . GLU A 1 102 ? 4.413 16.476 2.632 1.00 83.88 102 GLU A N 1
ATOM 800 C CA . GLU A 1 102 ? 3.476 15.527 3.238 1.00 83.88 102 GLU A CA 1
ATOM 801 C C . GLU A 1 102 ? 2.759 14.642 2.207 1.00 83.88 102 GLU A C 1
ATOM 803 O O . GLU A 1 102 ? 2.393 13.506 2.514 1.00 83.88 102 GLU A O 1
ATOM 808 N N . ALA A 1 103 ? 2.524 15.130 0.984 1.00 86.62 103 ALA A N 1
ATOM 809 C CA . ALA A 1 103 ? 1.855 14.338 -0.045 1.00 86.62 103 ALA A CA 1
ATOM 810 C C . ALA A 1 103 ? 2.739 13.179 -0.510 1.00 86.62 103 ALA A C 1
ATOM 812 O O . ALA A 1 103 ? 2.264 12.041 -0.581 1.00 86.62 103 ALA A O 1
ATOM 813 N N . ARG A 1 104 ? 4.030 13.439 -0.735 1.00 85.31 104 ARG A N 1
ATOM 814 C CA . ARG A 1 104 ? 5.009 12.393 -1.070 1.00 85.31 104 ARG A CA 1
ATOM 815 C C . ARG A 1 104 ? 5.235 11.420 0.073 1.00 85.31 104 ARG A C 1
ATOM 817 O O . ARG A 1 104 ? 5.349 10.220 -0.184 1.00 85.31 104 ARG A O 1
ATOM 824 N N . GLN A 1 105 ? 5.263 11.908 1.313 1.00 88.12 105 GLN A N 1
ATOM 825 C CA . GLN A 1 105 ? 5.349 11.043 2.491 1.00 88.12 105 GLN A CA 1
ATOM 826 C C . GLN A 1 105 ? 4.164 10.080 2.558 1.00 88.12 105 GLN A C 1
ATOM 828 O O . GLN A 1 105 ? 4.359 8.869 2.676 1.00 88.12 105 GLN A O 1
ATOM 833 N N . ARG A 1 106 ? 2.930 10.601 2.435 1.00 90.25 106 ARG A N 1
ATOM 834 C CA . ARG A 1 106 ? 1.715 9.771 2.410 1.00 90.25 106 ARG A CA 1
ATOM 835 C C . ARG A 1 106 ? 1.826 8.696 1.343 1.00 90.25 106 ARG A C 1
ATOM 837 O O . ARG A 1 106 ? 1.600 7.525 1.628 1.00 90.25 106 ARG A O 1
ATOM 844 N N . GLN A 1 107 ? 2.211 9.089 0.138 1.00 92.50 107 GLN A N 1
ATOM 845 C CA . GLN A 1 107 ? 2.280 8.180 -0.991 1.00 92.50 107 GLN A CA 1
ATOM 846 C C . GLN A 1 107 ? 3.332 7.071 -0.796 1.00 92.50 107 GLN A C 1
ATOM 848 O O . GLN A 1 107 ? 3.031 5.891 -0.998 1.00 92.50 107 GLN A O 1
ATOM 853 N N . SER A 1 108 ? 4.530 7.419 -0.320 1.00 93.69 108 SER A N 1
ATOM 854 C CA . SER A 1 108 ? 5.598 6.451 -0.033 1.00 93.69 108 SER A CA 1
ATOM 855 C C . SER A 1 108 ? 5.193 5.465 1.067 1.00 93.69 108 SER A C 1
ATOM 857 O O . SER A 1 108 ? 5.371 4.253 0.918 1.00 93.69 108 SER A O 1
ATOM 859 N N . LEU A 1 109 ? 4.563 5.958 2.140 1.00 95.19 109 LEU A N 1
ATOM 860 C CA . LEU A 1 109 ? 4.026 5.112 3.207 1.00 95.19 109 LEU A CA 1
ATOM 861 C C . LEU A 1 109 ? 2.885 4.208 2.711 1.00 95.19 109 LEU A C 1
ATOM 863 O O . LEU A 1 109 ? 2.838 3.040 3.088 1.00 95.19 109 LEU A O 1
ATOM 867 N N . MET A 1 110 ? 1.988 4.702 1.849 1.00 95.94 110 MET A N 1
ATOM 868 C CA . MET A 1 110 ? 0.911 3.893 1.257 1.00 95.94 110 MET A CA 1
ATOM 869 C C . MET A 1 110 ? 1.467 2.736 0.423 1.00 95.94 110 MET A C 1
ATOM 871 O O . MET A 1 110 ? 0.999 1.603 0.546 1.00 95.94 110 MET A O 1
ATOM 875 N N . VAL A 1 111 ? 2.480 3.002 -0.408 1.00 97.44 111 VAL A N 1
ATOM 876 C CA . VAL A 1 111 ? 3.142 1.959 -1.205 1.00 97.44 111 VAL A CA 1
ATOM 877 C C . VAL A 1 111 ? 3.847 0.953 -0.304 1.00 97.44 111 VAL A C 1
ATOM 879 O O . VAL A 1 111 ? 3.705 -0.250 -0.519 1.00 97.44 111 VAL A O 1
ATOM 882 N N . HIS A 1 112 ? 4.557 1.414 0.725 1.00 97.94 112 HIS A N 1
ATOM 883 C CA . HIS A 1 112 ? 5.236 0.517 1.651 1.00 97.94 112 HIS A CA 1
ATOM 884 C C . HIS A 1 112 ? 4.257 -0.359 2.443 1.00 97.94 112 HIS A C 1
ATOM 886 O O . HIS A 1 112 ? 4.441 -1.573 2.483 1.00 97.94 112 HIS A O 1
ATOM 892 N N . ALA A 1 113 ? 3.161 0.206 2.963 1.00 97.62 113 ALA A N 1
ATOM 893 C CA . ALA A 1 113 ? 2.112 -0.560 3.636 1.00 97.62 113 ALA A CA 1
ATOM 894 C C . ALA A 1 113 ? 1.532 -1.650 2.719 1.00 97.62 113 ALA A C 1
ATOM 896 O O . ALA A 1 113 ? 1.461 -2.810 3.123 1.00 97.62 113 ALA A O 1
ATOM 897 N N . PHE A 1 114 ? 1.212 -1.306 1.465 1.00 97.75 114 PHE A N 1
ATOM 898 C CA . PHE A 1 114 ? 0.743 -2.264 0.458 1.00 97.75 114 PHE A CA 1
ATOM 899 C C . PHE A 1 114 ? 1.748 -3.398 0.212 1.00 97.75 114 PHE A C 1
ATOM 901 O O . PHE A 1 114 ? 1.368 -4.569 0.153 1.00 97.75 114 PHE A O 1
ATOM 908 N N . VAL A 1 115 ? 3.037 -3.074 0.076 1.00 98.25 115 VAL A N 1
ATOM 909 C CA . VAL A 1 115 ? 4.084 -4.085 -0.119 1.00 98.25 115 VAL A CA 1
ATOM 910 C C . VAL A 1 115 ? 4.202 -4.994 1.106 1.00 98.25 115 VAL A C 1
ATOM 912 O O . VAL A 1 115 ? 4.271 -6.212 0.940 1.00 98.25 115 VAL A O 1
ATOM 915 N N . CYS A 1 116 ? 4.178 -4.439 2.321 1.00 97.75 116 CYS A N 1
ATOM 916 C CA . CYS A 1 116 ? 4.210 -5.221 3.556 1.00 97.75 116 CYS A CA 1
ATOM 917 C C . CYS A 1 116 ? 3.005 -6.164 3.667 1.00 97.75 116 CYS A C 1
ATOM 919 O O . CYS A 1 116 ? 3.193 -7.323 4.029 1.00 97.75 116 CYS A O 1
ATOM 921 N N . GLU A 1 117 ? 1.796 -5.716 3.306 1.00 95.56 117 GLU A N 1
ATOM 922 C CA . GLU A 1 117 ? 0.607 -6.580 3.253 1.00 95.56 117 GLU A CA 1
ATOM 923 C C . GLU A 1 117 ? 0.805 -7.746 2.279 1.00 95.56 117 GLU A C 1
ATOM 925 O O . GLU A 1 117 ? 0.551 -8.900 2.625 1.00 95.56 117 GLU A O 1
ATOM 930 N N . LYS A 1 118 ? 1.306 -7.471 1.066 1.00 95.69 118 LYS A N 1
ATOM 931 C CA . LYS A 1 118 ? 1.579 -8.511 0.059 1.00 95.69 118 LYS A CA 1
ATOM 932 C C . LYS A 1 118 ? 2.655 -9.496 0.505 1.00 95.69 118 LYS A C 1
ATOM 934 O O . LYS A 1 118 ? 2.546 -10.676 0.194 1.00 95.69 118 LYS A O 1
ATOM 939 N N . ALA A 1 119 ? 3.655 -9.021 1.240 1.00 95.69 119 ALA A N 1
ATOM 940 C CA . ALA A 1 119 ? 4.732 -9.835 1.793 1.00 95.69 119 ALA A CA 1
ATOM 941 C C . ALA A 1 119 ? 4.378 -10.501 3.138 1.00 95.69 119 ALA A C 1
ATOM 943 O O . ALA A 1 119 ? 5.215 -11.205 3.695 1.00 95.69 119 ALA A O 1
ATOM 944 N N . CYS A 1 120 ? 3.170 -10.277 3.673 1.00 94.62 120 CYS A N 1
ATOM 945 C CA . CYS A 1 120 ? 2.747 -10.732 5.004 1.00 94.62 120 CYS A CA 1
ATOM 946 C C . CYS A 1 120 ? 3.653 -10.248 6.161 1.00 94.62 120 CYS A C 1
ATOM 948 O O . CYS A 1 120 ? 3.716 -10.887 7.211 1.00 94.62 120 CYS A O 1
ATOM 950 N N . LEU A 1 121 ? 4.333 -9.105 6.003 1.00 95.50 121 LEU A N 1
ATOM 951 C CA . LEU A 1 121 ? 5.166 -8.483 7.041 1.00 95.50 121 LEU A CA 1
ATOM 952 C C . LEU A 1 121 ? 4.321 -7.568 7.932 1.00 95.50 121 LEU A C 1
ATOM 954 O O . LEU A 1 121 ? 4.401 -6.339 7.871 1.00 95.50 121 LEU A O 1
ATOM 958 N N . TRP A 1 122 ? 3.476 -8.180 8.759 1.00 94.94 122 TRP A N 1
ATOM 959 C CA . TRP A 1 122 ? 2.445 -7.465 9.513 1.00 94.94 122 TRP A CA 1
ATOM 960 C C . TRP A 1 122 ? 3.004 -6.473 10.545 1.00 94.94 122 TRP A C 1
ATOM 962 O O . TRP A 1 122 ? 2.420 -5.409 10.728 1.00 94.94 122 TRP A O 1
ATOM 972 N N . ASN A 1 123 ? 4.157 -6.754 11.165 1.00 93.00 123 ASN A N 1
ATOM 973 C CA . ASN A 1 123 ? 4.800 -5.836 12.118 1.00 93.00 123 ASN A CA 1
ATOM 974 C C . ASN A 1 123 ? 5.212 -4.506 11.461 1.00 93.00 123 ASN A C 1
ATOM 976 O O . ASN A 1 123 ? 4.902 -3.430 11.976 1.00 93.00 123 ASN A O 1
ATOM 980 N N . GLU A 1 124 ? 5.888 -4.567 10.310 1.00 94.00 124 GLU A N 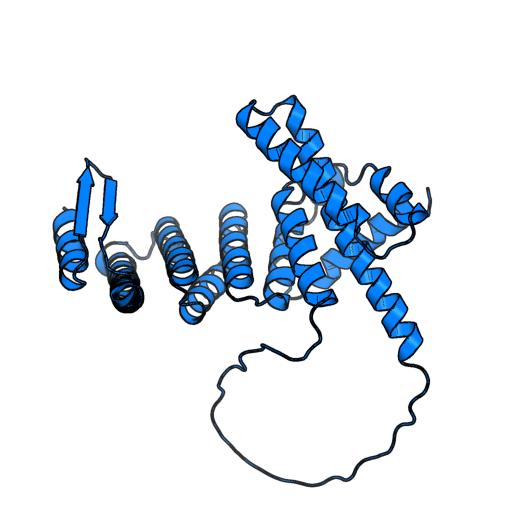1
ATOM 981 C CA . GLU A 1 124 ? 6.256 -3.373 9.532 1.00 94.00 124 GLU A CA 1
ATOM 982 C C . GLU A 1 124 ? 5.018 -2.675 8.957 1.00 94.00 124 GLU A C 1
ATOM 984 O O . GLU A 1 124 ? 4.931 -1.443 8.977 1.00 94.00 124 GLU A O 1
ATOM 989 N N . CYS A 1 125 ? 4.027 -3.455 8.516 1.00 96.38 125 CYS A N 1
ATOM 990 C CA . CYS A 1 125 ? 2.755 -2.944 8.013 1.00 96.38 125 CYS A CA 1
ATOM 991 C C . CYS A 1 125 ? 2.032 -2.091 9.068 1.00 96.38 125 CYS A C 1
ATOM 993 O O . CYS A 1 125 ? 1.681 -0.945 8.790 1.00 96.38 125 CYS A O 1
ATOM 995 N N . VAL A 1 126 ? 1.883 -2.600 10.298 1.00 94.50 126 VAL A N 1
ATOM 996 C CA . VAL A 1 126 ? 1.229 -1.880 11.404 1.00 94.50 126 VAL A CA 1
ATOM 997 C C . VAL A 1 126 ? 1.949 -0.574 11.718 1.00 94.50 126 VAL A C 1
ATOM 999 O O . VAL A 1 126 ? 1.297 0.466 11.772 1.00 94.50 126 VAL A O 1
ATOM 1002 N N . LYS A 1 127 ? 3.282 -0.589 11.849 1.00 93.00 127 LYS A N 1
ATOM 1003 C CA . LYS A 1 127 ? 4.064 0.638 12.097 1.00 93.00 127 LYS A CA 1
ATOM 1004 C C . LYS A 1 127 ? 3.849 1.677 10.993 1.00 93.00 127 LYS A C 1
ATOM 1006 O O . LYS A 1 127 ? 3.658 2.862 11.262 1.00 93.00 127 LYS A O 1
ATOM 1011 N N . THR A 1 128 ? 3.833 1.230 9.741 1.00 94.69 128 THR A N 1
ATOM 1012 C CA . THR A 1 128 ? 3.620 2.099 8.575 1.00 94.69 128 THR A CA 1
ATOM 1013 C C . THR A 1 128 ? 2.203 2.677 8.549 1.00 94.69 128 THR A C 1
ATOM 1015 O O . THR A 1 128 ? 2.024 3.875 8.331 1.00 94.69 128 THR A O 1
ATOM 1018 N N . LEU A 1 129 ? 1.189 1.857 8.831 1.00 95.19 129 LEU A N 1
ATOM 1019 C CA . LEU A 1 129 ? -0.212 2.273 8.882 1.00 95.19 129 LEU A CA 1
ATOM 1020 C C . LEU A 1 129 ? -0.501 3.206 10.066 1.00 95.19 129 LEU A C 1
ATOM 1022 O O . LEU A 1 129 ? -1.268 4.152 9.913 1.00 95.19 129 LEU A O 1
ATOM 1026 N N . GLN A 1 130 ? 0.158 3.023 11.213 1.00 91.62 130 GLN A N 1
ATOM 1027 C CA . GLN A 1 130 ? 0.088 3.967 12.334 1.00 91.62 130 GLN A CA 1
ATOM 1028 C C . GLN A 1 130 ? 0.611 5.351 11.932 1.00 91.62 130 GLN A C 1
ATOM 1030 O O . GLN A 1 130 ? -0.062 6.351 12.190 1.00 91.62 130 GLN A O 1
ATOM 1035 N N . ARG A 1 131 ? 1.753 5.425 11.229 1.00 89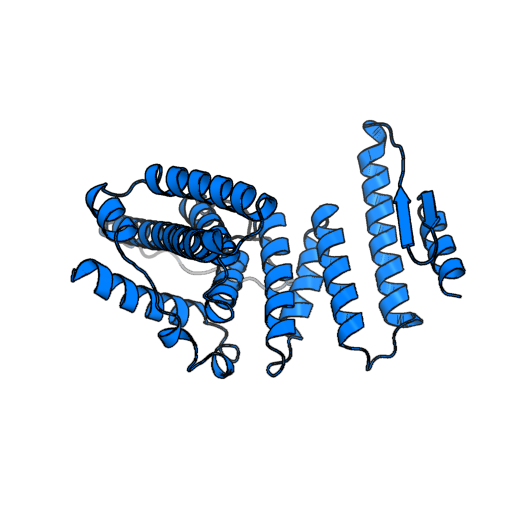.88 131 ARG A N 1
ATOM 1036 C CA . ARG A 1 131 ? 2.265 6.6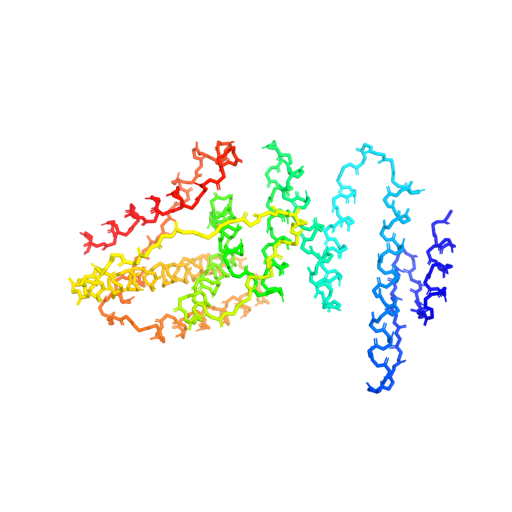91 10.664 1.00 89.88 131 ARG A CA 1
ATOM 1037 C C . ARG A 1 131 ? 1.258 7.325 9.707 1.00 89.88 131 ARG A C 1
ATOM 1039 O O . ARG A 1 131 ? 0.995 8.521 9.808 1.00 89.88 131 ARG A O 1
ATOM 1046 N N . LEU A 1 132 ? 0.643 6.529 8.830 1.00 91.19 132 LEU A N 1
ATOM 1047 C CA . LEU A 1 132 ? -0.402 7.009 7.921 1.00 91.19 132 LEU A CA 1
ATOM 1048 C C . LEU A 1 132 ? -1.645 7.519 8.659 1.00 91.19 132 LEU A C 1
ATOM 1050 O O . LEU A 1 132 ? -2.179 8.548 8.261 1.00 91.19 132 LEU A O 1
ATOM 1054 N N . CYS A 1 133 ? -2.096 6.862 9.730 1.00 89.06 133 CYS A N 1
ATOM 1055 C CA . CYS A 1 133 ? -3.229 7.336 10.532 1.00 89.06 133 CYS A CA 1
ATOM 1056 C C . CYS A 1 133 ? -2.927 8.672 11.216 1.00 89.06 133 CYS A C 1
ATOM 1058 O O . CYS A 1 133 ? -3.833 9.471 11.434 1.00 89.06 133 CYS A O 1
ATOM 1060 N N . LEU A 1 134 ? -1.666 8.929 11.565 1.00 83.94 134 LEU A N 1
ATOM 1061 C CA . LEU A 1 134 ? -1.261 10.203 12.156 1.00 83.94 134 LEU A CA 1
ATOM 1062 C C . LEU A 1 134 ? -1.145 11.310 11.099 1.00 83.94 134 LEU A C 1
ATOM 1064 O O . LEU A 1 134 ? -1.505 12.451 11.382 1.00 83.94 134 LEU A O 1
ATOM 1068 N N . LEU A 1 135 ? -0.680 10.970 9.893 1.00 84.19 135 LEU A N 1
ATOM 1069 C CA . LEU A 1 135 ? -0.519 11.907 8.779 1.00 84.19 135 LEU A CA 1
ATOM 1070 C C . LEU A 1 135 ? -1.851 12.225 8.083 1.00 84.19 135 LEU A C 1
ATOM 1072 O O . LEU A 1 135 ? -2.098 13.367 7.709 1.00 84.19 135 LEU A O 1
ATOM 1076 N N . GLN A 1 136 ? -2.737 11.236 7.949 1.00 85.19 136 GLN A N 1
ATOM 1077 C CA . GLN A 1 136 ? -4.061 11.373 7.342 1.00 85.19 136 GLN A CA 1
ATOM 1078 C C . GLN A 1 136 ? -5.158 10.720 8.206 1.00 85.19 136 GLN A C 1
ATOM 1080 O O . GLN A 1 136 ? -5.736 9.695 7.834 1.00 85.19 136 GLN A O 1
ATOM 1085 N N . PRO A 1 137 ? -5.512 11.342 9.340 1.00 84.25 137 PRO A N 1
ATOM 1086 C CA . PRO A 1 137 ? -6.472 10.776 10.284 1.00 84.25 137 PRO A CA 1
ATOM 1087 C C . PRO A 1 137 ? -7.856 10.559 9.695 1.00 84.25 137 PRO A C 1
ATOM 1089 O O . PRO A 1 137 ? -8.527 9.610 10.066 1.00 84.25 137 PRO A O 1
ATOM 1092 N N . ASN A 1 138 ? -8.269 11.387 8.738 1.00 83.69 138 ASN A N 1
ATOM 1093 C CA . ASN A 1 138 ? -9.605 11.331 8.145 1.00 83.69 138 ASN A CA 1
ATOM 1094 C C . ASN A 1 138 ? -9.707 10.364 6.953 1.00 83.69 138 ASN A C 1
ATOM 1096 O O . ASN A 1 138 ? -10.642 10.481 6.162 1.00 83.69 138 ASN A O 1
ATOM 1100 N N . PHE A 1 139 ? -8.746 9.450 6.769 1.00 88.88 139 PHE A N 1
ATOM 1101 C CA . PHE A 1 139 ? -8.771 8.483 5.671 1.00 88.88 139 PHE A CA 1
ATOM 1102 C C . PHE A 1 139 ? -9.228 7.100 6.154 1.00 88.88 139 PHE A C 1
ATOM 1104 O O . PHE A 1 139 ? -8.453 6.380 6.789 1.00 88.88 139 PHE A O 1
ATOM 1111 N N . PRO A 1 140 ? -10.484 6.700 5.868 1.00 91.44 140 PRO A N 1
ATOM 1112 C CA . PRO A 1 140 ? -11.057 5.489 6.444 1.00 91.44 140 PRO A CA 1
ATOM 1113 C C . PRO A 1 140 ? -10.311 4.207 6.071 1.00 91.44 140 PRO A C 1
ATOM 1115 O O . PRO A 1 140 ? -10.249 3.277 6.871 1.00 91.44 140 PRO A O 1
ATOM 1118 N N . GLN A 1 141 ? -9.739 4.150 4.868 1.00 93.06 141 GLN A N 1
ATOM 1119 C CA . GLN A 1 141 ? -9.021 2.975 4.388 1.00 93.06 141 GLN A CA 1
ATOM 1120 C C . GLN A 1 141 ? -7.814 2.661 5.275 1.00 93.06 141 GLN A C 1
ATOM 1122 O O . GLN A 1 141 ? -7.661 1.509 5.663 1.00 93.06 141 GLN A O 1
ATOM 1127 N N . THR A 1 142 ? -7.006 3.650 5.671 1.00 94.12 142 THR A N 1
ATOM 1128 C CA . THR A 1 142 ? -5.845 3.389 6.543 1.00 94.12 142 THR A CA 1
ATOM 1129 C C . THR A 1 142 ? -6.267 2.769 7.868 1.00 94.12 142 THR A C 1
ATOM 1131 O O . THR A 1 142 ? -5.664 1.793 8.299 1.00 94.12 142 THR A O 1
ATOM 1134 N N . TRP A 1 143 ? -7.334 3.280 8.487 1.00 94.44 143 TRP A N 1
ATOM 1135 C CA . TRP A 1 143 ? -7.864 2.718 9.731 1.00 94.44 143 TRP A CA 1
ATOM 1136 C C . TRP A 1 143 ? -8.354 1.282 9.559 1.00 94.44 143 TRP A C 1
ATOM 1138 O O . TRP A 1 143 ? -8.068 0.427 10.393 1.00 94.44 143 TRP A O 1
ATOM 1148 N N . TYR A 1 144 ? -9.047 1.000 8.457 1.00 95.88 144 TYR A N 1
ATOM 1149 C CA . TYR A 1 144 ? -9.488 -0.351 8.133 1.00 95.88 144 TYR A CA 1
ATOM 1150 C C . TYR A 1 144 ? -8.300 -1.314 7.975 1.00 95.88 144 TYR A C 1
ATOM 1152 O O . TYR A 1 144 ? -8.253 -2.348 8.640 1.00 95.88 144 TYR A O 1
ATOM 1160 N N . HIS A 1 145 ? -7.317 -0.939 7.152 1.00 96.56 145 HIS A N 1
ATOM 1161 C CA . HIS A 1 145 ? -6.107 -1.727 6.916 1.00 96.56 145 HIS A CA 1
ATOM 1162 C C . HIS A 1 145 ? -5.281 -1.915 8.198 1.00 96.56 145 HIS A C 1
ATOM 1164 O O . HIS A 1 145 ? -4.754 -3.000 8.435 1.00 96.56 145 HIS A O 1
ATOM 1170 N N . LEU A 1 146 ? -5.220 -0.900 9.070 1.00 95.88 146 LEU A N 1
ATOM 1171 C CA . LEU A 1 146 ? -4.554 -1.000 10.370 1.00 95.88 146 LEU A CA 1
ATOM 1172 C C . LEU A 1 146 ? -5.231 -2.045 11.262 1.00 95.88 146 LEU A C 1
ATOM 1174 O O . LEU A 1 146 ? -4.544 -2.888 11.835 1.00 95.88 146 LEU A O 1
ATOM 1178 N N . GLY A 1 147 ? -6.566 -2.028 11.332 1.00 95.38 147 GLY A N 1
ATOM 1179 C CA . GLY A 1 147 ? -7.339 -3.041 12.051 1.00 95.38 147 GLY A CA 1
ATOM 1180 C C . GLY A 1 147 ? -7.075 -4.455 11.526 1.00 95.38 147 GLY A C 1
ATOM 1181 O O . GLY A 1 147 ? -6.813 -5.357 12.322 1.00 95.38 147 GLY A O 1
ATOM 1182 N N . GLU A 1 148 ? -7.052 -4.636 10.201 1.00 96.00 148 GLU A N 1
ATOM 1183 C CA . GLU A 1 148 ? -6.752 -5.929 9.571 1.00 96.00 148 GLU A CA 1
ATOM 1184 C C 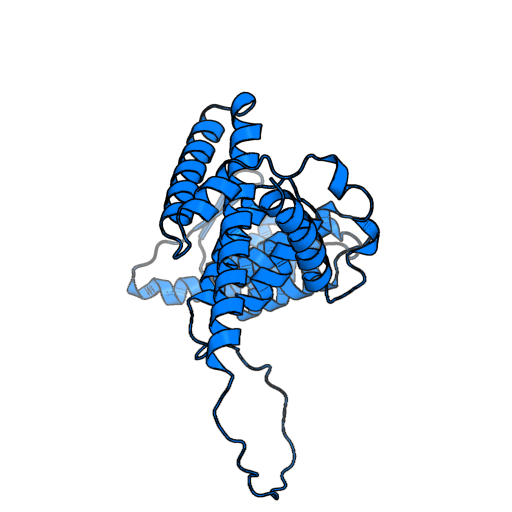. GLU A 1 148 ? -5.332 -6.411 9.900 1.00 96.00 148 GLU A C 1
ATOM 1186 O O . GLU A 1 148 ? -5.152 -7.548 10.339 1.00 96.00 148 GLU A O 1
ATOM 1191 N N . ALA A 1 149 ? -4.320 -5.554 9.731 1.00 96.00 149 ALA A N 1
ATOM 1192 C CA . ALA A 1 149 ? -2.924 -5.905 9.986 1.00 96.00 149 ALA A CA 1
ATOM 1193 C C . ALA A 1 149 ? -2.679 -6.250 11.465 1.00 96.00 149 ALA A C 1
ATOM 1195 O O . ALA A 1 149 ? -2.007 -7.237 11.773 1.00 96.00 149 ALA A O 1
ATOM 1196 N N . MET A 1 150 ? -3.278 -5.489 12.388 1.00 94.50 150 MET A N 1
ATOM 1197 C CA . MET A 1 150 ? -3.217 -5.780 13.822 1.00 94.50 150 MET A CA 1
ATOM 1198 C C . MET A 1 150 ? -3.932 -7.088 14.167 1.00 94.50 150 MET A C 1
ATOM 1200 O O . MET A 1 150 ? -3.394 -7.894 14.921 1.00 94.50 150 MET A O 1
ATOM 1204 N N . LEU A 1 151 ? -5.101 -7.352 13.574 1.00 93.62 151 LEU A N 1
ATOM 1205 C CA . LEU A 1 151 ? -5.820 -8.609 13.780 1.00 93.62 151 LEU A CA 1
ATOM 1206 C C . LEU A 1 151 ? -4.994 -9.814 13.314 1.00 93.62 151 LEU A C 1
ATOM 1208 O O . LEU A 1 151 ? -4.965 -10.835 14.000 1.00 93.62 151 LEU A O 1
ATOM 1212 N N . LYS A 1 152 ? -4.282 -9.697 12.185 1.00 92.69 152 LYS A N 1
ATOM 1213 C CA . LYS A 1 152 ? -3.352 -10.739 11.722 1.00 92.69 152 LYS A CA 1
ATOM 1214 C C . LYS A 1 152 ? -2.231 -10.984 12.732 1.00 92.69 152 LYS A C 1
ATOM 1216 O O . LYS A 1 152 ? -1.969 -12.143 13.029 1.00 92.69 152 LYS A O 1
ATOM 1221 N N . LEU A 1 153 ? -1.632 -9.945 13.317 1.00 90.12 153 LEU A N 1
ATOM 1222 C CA . LEU A 1 153 ? -0.619 -10.110 14.372 1.00 90.12 153 LEU A CA 1
ATOM 1223 C C . LEU A 1 153 ? -1.175 -10.757 15.643 1.00 90.12 153 LEU A C 1
ATOM 1225 O O . LEU A 1 153 ? -0.520 -11.609 16.231 1.00 90.12 153 LEU A O 1
ATOM 1229 N N . THR A 1 154 ? -2.382 -10.380 16.068 1.00 87.25 154 THR A N 1
ATOM 1230 C CA . THR A 1 154 ? -2.988 -10.913 17.298 1.00 87.25 154 THR A CA 1
ATOM 1231 C C . THR A 1 154 ? -3.447 -12.371 17.146 1.00 87.25 154 THR A C 1
ATOM 1233 O O . THR A 1 154 ? -3.522 -13.098 18.139 1.00 87.25 154 THR A O 1
ATOM 1236 N N . LEU A 1 155 ? -3.785 -12.809 15.926 1.00 75.75 155 LEU A N 1
ATOM 1237 C CA . LEU A 1 155 ? -4.283 -14.164 15.652 1.00 75.75 155 LEU A CA 1
ATOM 1238 C C . LEU A 1 155 ? -3.209 -15.147 15.169 1.00 75.75 155 LEU A C 1
ATOM 1240 O O . LEU A 1 155 ? -3.416 -16.354 15.299 1.00 75.75 155 LEU A O 1
ATOM 1244 N N . VAL A 1 156 ? -2.095 -14.673 14.605 1.00 67.56 156 VAL A N 1
ATOM 1245 C CA . VAL A 1 156 ? -0.998 -15.536 14.143 1.00 67.56 156 VAL A CA 1
ATOM 1246 C C . VAL A 1 156 ? -0.068 -15.842 15.328 1.00 67.56 156 VAL A C 1
ATOM 1248 O O . VAL A 1 156 ? 0.490 -14.915 15.910 1.00 67.56 156 VAL A O 1
ATOM 1251 N N . PRO A 1 157 ? 0.119 -17.119 15.719 1.00 53.78 157 PRO A N 1
ATOM 1252 C CA . PRO A 1 157 ? 1.124 -17.493 16.715 1.00 53.78 157 PRO A CA 1
ATOM 1253 C C . PRO A 1 157 ? 2.524 -17.076 16.240 1.00 53.78 157 PRO A C 1
ATOM 1255 O O . PRO A 1 157 ? 2.798 -17.171 15.048 1.00 53.78 157 PRO A O 1
ATOM 1258 N N . GLU A 1 158 ? 3.421 -16.684 17.154 1.00 50.44 158 GLU A N 1
ATOM 1259 C CA . GLU A 1 158 ? 4.796 -16.180 16.903 1.00 50.44 158 GLU A CA 1
ATOM 1260 C C . GLU A 1 158 ? 5.744 -17.132 16.125 1.00 50.44 158 GLU A C 1
ATOM 1262 O O . GLU A 1 158 ? 6.953 -16.926 16.064 1.00 50.44 158 GLU A O 1
ATOM 1267 N N . THR A 1 159 ? 5.237 -18.187 15.496 1.00 42.16 159 THR A N 1
ATOM 1268 C CA . THR A 1 159 ? 6.012 -19.200 14.786 1.00 42.16 159 THR A CA 1
ATOM 1269 C C . THR A 1 159 ? 5.778 -19.136 13.280 1.00 42.16 159 THR A C 1
ATOM 1271 O O . THR A 1 159 ? 5.175 -20.053 12.735 1.00 42.16 159 THR A O 1
ATOM 1274 N N . SER A 1 160 ? 6.248 -18.079 12.608 1.00 40.62 160 SER A N 1
ATOM 1275 C CA . SER A 1 160 ? 6.716 -18.122 11.205 1.00 40.62 160 SER A CA 1
ATOM 1276 C C . SER A 1 160 ? 6.872 -16.717 10.621 1.00 40.62 160 SER A C 1
ATOM 1278 O O . SER A 1 160 ? 5.877 -16.011 10.478 1.00 40.62 160 SER A O 1
ATOM 1280 N N . GLY A 1 161 ? 8.077 -16.374 10.156 1.00 38.25 161 GLY A N 1
ATOM 1281 C CA . GLY A 1 161 ? 8.198 -15.489 8.994 1.00 38.25 161 GLY A CA 1
ATOM 1282 C C . GLY A 1 161 ? 9.014 -14.209 9.123 1.00 38.25 161 GLY A C 1
ATOM 1283 O O . GLY A 1 161 ? 8.926 -13.398 8.209 1.00 38.25 161 GLY A O 1
ATOM 1284 N N . ASP A 1 162 ? 9.843 -14.018 10.149 1.00 38.84 162 ASP A N 1
ATOM 1285 C CA . ASP A 1 162 ? 10.928 -13.044 10.002 1.00 38.84 162 ASP A CA 1
ATOM 1286 C C . ASP A 1 162 ? 12.011 -13.678 9.121 1.00 38.84 162 ASP A C 1
ATOM 1288 O O . ASP A 1 162 ? 12.799 -14.522 9.559 1.00 38.84 162 ASP A O 1
ATOM 1292 N N . LEU A 1 163 ? 12.031 -13.294 7.843 1.00 40.84 163 LEU A N 1
ATOM 1293 C CA . LEU A 1 163 ? 13.224 -13.422 7.011 1.00 40.84 163 LEU A CA 1
ATOM 1294 C C . LEU A 1 163 ? 14.333 -12.636 7.715 1.00 40.84 163 LEU A C 1
ATOM 1296 O O . LEU A 1 163 ? 14.401 -11.410 7.616 1.00 40.84 163 LEU A O 1
ATOM 1300 N N . LYS A 1 164 ? 15.173 -13.345 8.475 1.00 32.75 164 LYS A N 1
ATOM 1301 C CA . LYS A 1 164 ? 16.366 -12.774 9.099 1.00 32.75 164 LYS A CA 1
ATOM 1302 C C . LYS A 1 164 ? 17.182 -12.043 8.027 1.00 32.75 164 LYS A C 1
ATOM 1304 O O . LYS A 1 164 ? 17.449 -12.635 6.977 1.00 32.75 164 LYS A O 1
ATOM 1309 N N . PRO A 1 165 ? 17.624 -10.801 8.282 1.00 31.61 165 PRO A N 1
ATOM 1310 C CA . PRO A 1 165 ? 18.671 -10.188 7.487 1.00 31.61 165 PRO A CA 1
ATOM 1311 C C . PRO A 1 165 ? 19.897 -11.098 7.538 1.00 31.61 165 PRO A C 1
ATOM 1313 O O . PRO A 1 165 ? 20.370 -11.469 8.611 1.00 31.61 165 PRO A O 1
ATOM 1316 N N . MET A 1 166 ? 20.366 -11.493 6.364 1.00 29.88 166 MET A N 1
ATOM 1317 C CA . MET A 1 166 ? 21.605 -12.227 6.187 1.00 29.88 166 MET A CA 1
ATOM 1318 C C . MET A 1 166 ? 22.747 -11.265 6.534 1.00 29.88 166 MET A C 1
ATOM 1320 O O . MET A 1 166 ? 23.057 -10.363 5.760 1.00 29.88 166 MET A O 1
ATOM 1324 N N . THR A 1 167 ? 23.311 -11.407 7.731 1.00 31.41 167 THR A N 1
ATOM 1325 C CA . THR A 1 167 ? 24.602 -10.816 8.091 1.00 31.41 167 THR A CA 1
ATOM 1326 C C . THR A 1 167 ? 25.620 -11.929 8.244 1.00 31.41 167 THR A C 1
ATOM 1328 O O . THR A 1 167 ? 25.356 -12.933 8.906 1.00 31.41 167 THR A O 1
ATOM 1331 N N . ASP A 1 168 ? 26.736 -11.705 7.566 1.00 28.97 168 ASP A N 1
ATOM 1332 C CA . ASP A 1 168 ? 27.906 -12.554 7.393 1.00 28.97 168 ASP A CA 1
ATOM 1333 C C . ASP A 1 168 ? 28.592 -12.940 8.716 1.00 28.97 168 ASP A C 1
ATOM 1335 O O . ASP A 1 168 ? 28.453 -12.259 9.735 1.00 28.97 168 ASP A O 1
ATOM 1339 N N . ASP A 1 169 ? 29.331 -14.045 8.651 1.00 28.92 169 ASP A N 1
ATOM 1340 C CA . ASP A 1 169 ? 30.060 -14.735 9.719 1.00 28.92 169 ASP A CA 1
ATOM 1341 C C . ASP A 1 169 ? 30.890 -13.830 10.650 1.00 28.92 169 ASP A C 1
ATOM 1343 O O . ASP A 1 169 ? 31.637 -12.962 10.199 1.00 28.92 169 ASP A O 1
ATOM 1347 N N . SER A 1 170 ? 30.903 -14.131 11.959 1.00 30.84 170 SER A N 1
ATOM 1348 C CA . SER A 1 170 ? 32.027 -14.853 12.597 1.00 30.84 170 SER A CA 1
ATOM 1349 C C . SER A 1 170 ? 32.014 -14.833 14.144 1.00 30.84 170 SER A C 1
ATOM 1351 O O . SER A 1 170 ? 31.694 -13.843 14.792 1.00 30.84 170 SER A O 1
ATOM 1353 N N . GLN A 1 171 ? 32.475 -15.968 14.684 1.00 31.81 171 GLN A N 1
ATOM 1354 C CA . GLN A 1 171 ? 33.059 -16.237 16.009 1.00 31.81 171 GLN A CA 1
ATOM 1355 C C . GLN A 1 171 ? 32.176 -16.657 17.205 1.00 31.81 171 GLN A C 1
ATOM 1357 O O . GLN A 1 171 ? 31.322 -15.956 17.737 1.00 31.81 171 GLN A O 1
ATOM 1362 N N . THR A 1 172 ? 32.500 -17.884 17.609 1.00 28.91 172 THR A N 1
ATOM 1363 C CA . THR A 1 172 ? 32.116 -18.728 18.738 1.00 28.91 172 THR A CA 1
ATOM 1364 C C . THR A 1 172 ? 32.692 -18.255 20.074 1.00 28.91 172 THR A C 1
ATOM 1366 O O . THR A 1 172 ? 33.852 -17.866 20.106 1.00 28.91 172 THR A O 1
ATOM 1369 N N . ASP A 1 173 ? 31.948 -18.439 21.173 1.00 30.53 173 ASP A N 1
ATOM 1370 C CA . ASP A 1 173 ? 32.428 -19.209 22.337 1.00 30.53 173 ASP A CA 1
ATOM 1371 C C . ASP A 1 173 ? 31.279 -19.580 23.311 1.00 30.53 173 ASP A C 1
ATOM 1373 O O . ASP A 1 173 ? 30.343 -18.792 23.474 1.00 30.53 173 ASP A O 1
ATOM 1377 N N . PRO A 1 174 ? 31.302 -20.766 23.966 1.00 33.81 174 PRO A N 1
ATOM 1378 C CA . PRO A 1 174 ? 30.200 -21.258 24.793 1.00 33.81 174 PRO A CA 1
ATOM 1379 C C . PRO A 1 174 ? 30.567 -21.309 26.285 1.00 33.81 174 PRO A C 1
ATOM 1381 O O . PRO A 1 174 ? 31.447 -22.068 26.653 1.00 33.81 174 PRO A O 1
ATOM 1384 N N . HIS A 1 175 ? 29.856 -20.592 27.163 1.00 30.47 175 HIS A N 1
ATOM 1385 C CA . HIS A 1 175 ? 29.694 -20.959 28.585 1.00 30.47 175 HIS A CA 1
ATOM 1386 C C . HIS A 1 175 ? 28.722 -20.001 29.299 1.00 30.47 175 HIS A C 1
ATOM 1388 O O . HIS A 1 175 ? 29.101 -18.881 29.619 1.00 30.47 175 HIS A O 1
ATOM 1394 N N . ASN A 1 176 ? 27.500 -20.447 29.626 1.00 30.06 176 ASN A N 1
ATOM 1395 C CA . ASN A 1 176 ? 27.041 -20.505 31.024 1.00 30.06 176 ASN A CA 1
ATOM 1396 C C . ASN A 1 176 ? 25.677 -21.200 31.179 1.00 30.06 176 ASN A C 1
ATOM 1398 O O . ASN A 1 176 ? 24.757 -21.011 30.388 1.00 30.06 176 ASN A O 1
ATOM 1402 N N . SER A 1 177 ? 25.578 -21.995 32.240 1.00 31.56 177 SER A N 1
ATOM 1403 C CA . SER A 1 177 ? 24.462 -22.868 32.615 1.00 31.56 177 SER A CA 1
ATOM 1404 C C . SER A 1 177 ? 23.210 -22.108 33.108 1.00 31.56 177 SER A C 1
ATOM 1406 O O . SER A 1 177 ? 23.313 -20.953 33.531 1.00 31.56 177 SER A O 1
ATOM 1408 N N . PRO A 1 178 ? 22.018 -22.742 33.102 1.00 34.09 178 PRO A N 1
ATOM 1409 C CA . PRO A 1 178 ? 20.738 -22.054 33.258 1.00 34.09 178 PRO A CA 1
ATOM 1410 C C . PRO A 1 178 ? 20.354 -21.832 34.729 1.00 34.09 178 PRO A C 1
ATOM 1412 O O . PRO A 1 178 ? 20.324 -22.770 35.526 1.00 34.09 178 PRO A O 1
ATOM 1415 N N . LYS A 1 179 ? 19.976 -20.595 35.084 1.00 30.86 179 LYS A N 1
ATOM 1416 C CA . LYS A 1 179 ? 19.221 -20.316 36.314 1.00 30.86 179 LYS A CA 1
ATOM 1417 C C . LYS A 1 179 ? 17.727 -20.463 36.037 1.00 30.86 179 LYS A C 1
ATOM 1419 O O . LYS A 1 179 ? 17.114 -19.636 35.369 1.00 30.86 179 LYS A O 1
ATOM 1424 N N . THR A 1 180 ? 17.168 -21.528 36.597 1.00 32.56 180 THR A N 1
ATOM 1425 C CA . THR A 1 180 ? 15.743 -21.764 36.847 1.00 32.56 180 THR A CA 1
ATOM 1426 C C . THR A 1 180 ? 15.032 -20.501 37.332 1.00 32.56 180 THR A C 1
ATOM 1428 O O . THR A 1 180 ? 15.301 -20.022 38.433 1.00 32.56 180 THR A O 1
ATOM 1431 N N . THR A 1 181 ? 14.098 -19.995 36.528 1.00 32.78 181 THR A N 1
ATOM 1432 C CA . THR A 1 181 ? 13.065 -19.048 36.965 1.00 32.78 181 THR A CA 1
ATOM 1433 C C . THR A 1 181 ? 11.724 -19.775 36.944 1.00 32.78 181 THR A C 1
ATOM 1435 O O . THR A 1 181 ? 11.348 -20.402 35.956 1.00 32.78 181 THR A O 1
ATOM 1438 N N . SER A 1 182 ? 11.053 -19.755 38.088 1.00 31.67 182 SER A N 1
ATOM 1439 C CA . SER A 1 182 ? 9.758 -20.372 38.364 1.00 31.67 182 SER A CA 1
ATOM 1440 C C . SER A 1 182 ? 8.627 -19.824 37.471 1.00 31.67 182 SER A C 1
ATOM 1442 O O . SER A 1 182 ? 8.592 -18.620 37.218 1.00 31.67 182 SER A O 1
ATOM 1444 N N . PRO A 1 183 ? 7.664 -20.663 37.040 1.00 42.41 183 PRO A N 1
ATOM 1445 C CA . PRO A 1 183 ? 6.532 -20.259 36.211 1.00 42.41 183 PRO A CA 1
ATOM 1446 C C . PRO A 1 183 ? 5.287 -19.951 37.062 1.00 42.41 183 PRO A C 1
ATOM 1448 O O . PRO A 1 183 ? 4.476 -20.836 37.318 1.00 42.41 183 PRO A O 1
ATOM 1451 N N . SER A 1 184 ? 5.093 -18.704 37.491 1.00 41.78 184 SER A N 1
ATOM 1452 C CA . SER A 1 184 ? 3.797 -18.260 38.037 1.00 41.78 184 SER A CA 1
ATOM 1453 C C . SER A 1 184 ? 3.684 -16.733 38.007 1.00 41.78 184 SER A C 1
ATOM 1455 O O . SER A 1 184 ? 4.187 -16.094 38.917 1.00 41.78 184 SER A O 1
ATOM 1457 N N . ASP A 1 185 ? 3.113 -16.179 36.927 1.00 44.34 185 ASP A N 1
ATOM 1458 C CA . ASP A 1 185 ? 2.422 -14.860 36.860 1.00 44.34 185 ASP A CA 1
ATOM 1459 C C . ASP A 1 185 ? 2.112 -14.429 35.406 1.00 44.34 185 ASP A C 1
ATOM 1461 O O . ASP A 1 185 ? 1.211 -13.639 35.153 1.00 44.34 185 ASP A O 1
ATOM 1465 N N . ASN A 1 186 ? 2.753 -15.048 34.409 1.00 54.94 186 ASN A N 1
ATOM 1466 C CA . ASN A 1 186 ? 2.652 -14.658 32.992 1.00 54.94 186 ASN A CA 1
ATOM 1467 C C . ASN A 1 186 ? 1.281 -14.848 32.295 1.00 54.94 186 ASN A C 1
ATOM 1469 O O . ASN A 1 186 ? 1.166 -14.508 31.117 1.00 54.94 186 ASN A O 1
ATOM 1473 N N . SER A 1 187 ? 0.262 -15.444 32.926 1.00 61.38 187 SER A N 1
ATOM 1474 C CA . SER A 1 187 ? -1.001 -15.775 32.236 1.00 61.38 187 SER A CA 1
ATOM 1475 C C . SER A 1 187 ? -2.039 -14.651 32.263 1.00 61.38 187 SER A C 1
ATOM 1477 O O . SER A 1 187 ? -2.699 -14.434 31.250 1.00 61.38 187 SER A O 1
ATOM 1479 N N . LYS A 1 188 ? -2.164 -13.915 33.377 1.00 66.25 188 LYS A N 1
ATOM 1480 C CA . LYS A 1 188 ? -3.125 -12.804 33.503 1.00 66.25 188 LYS A CA 1
ATOM 1481 C C . LYS A 1 188 ? -2.717 -11.591 32.668 1.00 66.25 188 LYS A C 1
ATOM 1483 O O . LYS A 1 188 ? -3.548 -11.043 31.951 1.00 66.25 188 LYS A O 1
ATOM 1488 N N . ASP A 1 189 ? -1.433 -11.241 32.677 1.00 70.31 189 ASP A N 1
ATOM 1489 C CA . ASP A 1 189 ? -0.917 -10.099 31.909 1.00 70.31 189 ASP A CA 1
ATOM 1490 C C . ASP A 1 189 ? -1.024 -10.317 30.393 1.00 70.31 189 ASP A C 1
ATOM 1492 O O . ASP A 1 189 ? -1.290 -9.384 29.635 1.00 70.31 189 ASP A O 1
ATOM 1496 N N . LYS A 1 190 ? -0.883 -11.568 29.933 1.00 73.62 190 LYS A N 1
ATOM 1497 C CA . LYS A 1 190 ? -1.084 -11.921 28.520 1.00 73.62 190 LYS A CA 1
ATOM 1498 C C . LYS A 1 190 ? -2.539 -11.773 28.080 1.00 73.62 190 LYS A C 1
ATOM 1500 O O . LYS A 1 190 ? -2.777 -11.355 26.948 1.00 73.62 190 LYS A O 1
ATOM 1505 N N . ASP A 1 191 ? -3.489 -12.105 28.949 1.00 77.69 191 ASP A N 1
ATOM 1506 C CA . ASP A 1 191 ? -4.918 -12.006 28.643 1.00 77.69 191 ASP A CA 1
ATOM 1507 C C . ASP A 1 191 ? -5.381 -10.540 28.582 1.00 77.69 191 ASP A C 1
ATOM 1509 O O . ASP A 1 191 ? -6.029 -10.131 27.617 1.00 77.69 191 ASP A O 1
ATOM 1513 N N . GLU A 1 192 ? -4.935 -9.704 29.528 1.00 81.06 192 GLU A N 1
ATOM 1514 C CA . GLU A 1 192 ? -5.211 -8.260 29.503 1.00 81.06 192 GLU A CA 1
ATOM 1515 C C . GLU A 1 192 ? -4.536 -7.555 28.314 1.00 81.06 192 GLU A C 1
ATOM 1517 O O . GLU A 1 192 ? -5.168 -6.737 27.641 1.00 81.06 192 GLU A O 1
ATOM 1522 N N . ASN A 1 193 ? -3.296 -7.920 27.963 1.00 83.50 193 ASN A N 1
ATOM 1523 C CA . ASN A 1 193 ? -2.636 -7.379 26.770 1.00 83.50 193 ASN A CA 1
ATOM 1524 C C . ASN A 1 193 ? -3.385 -7.757 25.480 1.00 83.50 193 ASN A C 1
ATOM 1526 O O . ASN A 1 193 ? -3.607 -6.917 24.607 1.00 83.50 193 ASN A O 1
ATOM 1530 N N . LYS A 1 194 ? -3.839 -9.011 25.365 1.00 86.25 194 LYS A N 1
ATOM 1531 C CA . LYS A 1 194 ? -4.621 -9.469 24.208 1.00 86.25 194 LYS A CA 1
ATOM 1532 C C . LYS A 1 194 ? -5.957 -8.734 24.104 1.00 86.25 194 LYS A C 1
ATOM 1534 O O . LYS A 1 194 ? -6.343 -8.301 23.019 1.00 86.25 194 LYS A O 1
ATOM 1539 N N . LYS A 1 195 ? -6.650 -8.552 25.226 1.00 85.19 195 LYS A N 1
ATOM 1540 C CA . LYS A 1 195 ? -7.895 -7.779 25.299 1.00 85.19 195 LYS A CA 1
ATOM 1541 C C . LYS A 1 195 ? -7.686 -6.321 24.887 1.00 85.19 195 LYS A C 1
ATOM 1543 O O . LYS A 1 195 ? -8.492 -5.790 24.122 1.00 85.19 195 LYS A O 1
ATOM 1548 N N . MET A 1 196 ? -6.588 -5.699 25.320 1.00 84.00 196 MET A N 1
ATOM 1549 C CA . MET A 1 196 ? -6.216 -4.343 24.906 1.00 84.00 196 MET A CA 1
ATOM 1550 C C . MET A 1 196 ? -5.967 -4.259 23.392 1.00 84.00 196 MET A C 1
ATOM 1552 O O . MET A 1 196 ? -6.492 -3.361 22.734 1.00 84.00 196 MET A O 1
ATOM 1556 N N . GLN A 1 197 ? -5.248 -5.222 22.806 1.00 87.31 197 GLN A N 1
ATOM 1557 C CA . GLN A 1 197 ? -5.043 -5.286 21.350 1.00 87.31 197 GLN A CA 1
ATOM 1558 C C . GLN A 1 197 ? -6.362 -5.412 20.578 1.00 87.31 197 GLN A C 1
ATOM 1560 O O . GLN A 1 197 ? -6.579 -4.693 19.603 1.00 87.31 197 GLN A O 1
ATOM 1565 N N . LEU A 1 198 ? -7.272 -6.276 21.036 1.00 90.56 198 LEU A N 1
ATOM 1566 C CA . LEU A 1 198 ? -8.595 -6.441 20.427 1.00 90.56 198 LEU A CA 1
ATOM 1567 C C . LEU A 1 198 ? -9.428 -5.157 20.492 1.00 90.56 198 LEU A C 1
ATOM 1569 O O . LEU A 1 198 ? -10.137 -4.833 19.537 1.00 90.56 198 LEU A O 1
ATOM 1573 N N . LEU A 1 199 ? -9.320 -4.404 21.587 1.00 87.25 199 LEU A N 1
ATOM 1574 C CA . LEU A 1 199 ? -9.973 -3.106 21.734 1.00 87.25 199 LEU A CA 1
ATOM 1575 C C . LEU A 1 199 ? -9.418 -2.076 20.736 1.00 87.25 199 LEU A C 1
ATOM 1577 O O . LEU A 1 199 ? -10.198 -1.362 20.104 1.00 87.25 199 LEU A O 1
ATOM 1581 N N . ILE A 1 200 ? -8.096 -2.054 20.524 1.00 86.56 200 ILE A N 1
ATOM 1582 C CA . ILE A 1 200 ? -7.459 -1.204 19.503 1.00 86.56 200 ILE A CA 1
ATOM 1583 C C . ILE A 1 200 ? -7.947 -1.558 18.099 1.00 86.56 200 ILE A C 1
ATOM 1585 O O . ILE A 1 200 ? -8.320 -0.665 17.335 1.00 86.56 200 ILE A O 1
ATOM 1589 N N . ILE A 1 201 ? -8.008 -2.849 17.773 1.00 92.25 201 ILE A N 1
ATOM 1590 C CA . ILE A 1 201 ? -8.519 -3.334 16.483 1.00 92.25 201 ILE A CA 1
ATOM 1591 C C . ILE A 1 201 ? -9.966 -2.870 16.269 1.00 92.25 201 ILE A C 1
ATOM 1593 O O . ILE A 1 201 ? -10.288 -2.300 15.225 1.00 92.25 201 ILE A O 1
ATOM 1597 N N . MET A 1 202 ? -10.833 -3.054 17.271 1.00 91.12 202 MET A N 1
ATOM 1598 C CA . MET A 1 202 ? -12.235 -2.631 17.198 1.00 91.12 202 MET A CA 1
ATOM 1599 C C . MET A 1 202 ? -12.369 -1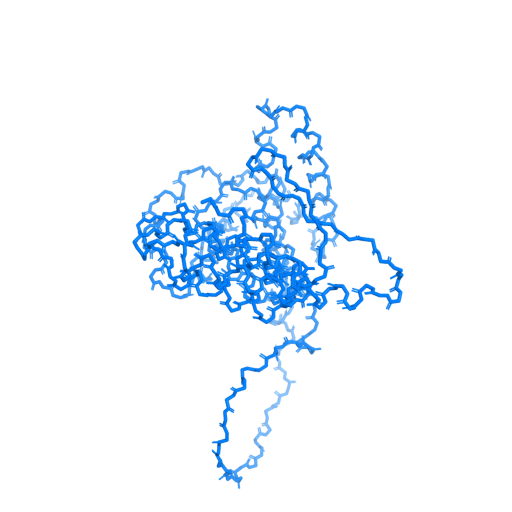.128 16.947 1.00 91.12 202 MET A C 1
ATOM 1601 O O . MET A 1 202 ? -13.206 -0.696 16.156 1.00 91.12 202 MET A O 1
ATOM 1605 N N . MET A 1 203 ? -11.541 -0.324 17.605 1.00 87.94 203 MET A N 1
ATOM 1606 C CA . MET A 1 203 ? -11.542 1.125 17.434 1.00 87.94 203 MET A CA 1
ATOM 1607 C C . MET A 1 203 ? -11.052 1.552 16.054 1.00 87.94 203 MET A C 1
ATOM 1609 O O . MET A 1 203 ? -11.652 2.449 15.468 1.00 87.94 203 MET A O 1
ATOM 1613 N N . CYS A 1 204 ? -10.043 0.882 15.492 1.00 91.94 204 CYS A N 1
ATOM 1614 C CA . CYS A 1 204 ? -9.625 1.118 14.109 1.00 91.94 204 CYS A CA 1
ATOM 1615 C C . CYS A 1 204 ? -10.789 0.870 13.134 1.00 91.94 204 CYS A C 1
ATOM 1617 O O . CYS A 1 204 ? -11.091 1.710 12.285 1.00 91.94 204 CYS A O 1
ATOM 1619 N N . TYR A 1 205 ? -11.521 -0.233 13.311 1.00 94.25 205 TYR A N 1
ATOM 1620 C CA . TYR A 1 205 ? -12.722 -0.520 12.524 1.00 94.25 205 TYR A CA 1
ATOM 1621 C C . TYR A 1 205 ? -13.835 0.510 12.720 1.00 94.25 205 TYR A C 1
ATOM 1623 O O . TYR A 1 205 ? -14.412 0.981 11.739 1.00 94.25 205 TYR A O 1
ATOM 1631 N N . ASN A 1 206 ? -14.120 0.903 13.962 1.00 90.00 206 ASN A N 1
ATOM 1632 C CA . ASN A 1 206 ? -15.133 1.918 14.237 1.00 90.00 206 ASN A CA 1
ATOM 1633 C C . ASN A 1 206 ? -14.771 3.261 13.587 1.00 90.00 206 ASN A C 1
ATOM 1635 O O . ASN A 1 206 ? -15.625 3.898 12.976 1.00 90.00 206 ASN A O 1
ATOM 1639 N N . GLN A 1 207 ? -13.495 3.648 13.632 1.00 88.81 207 GLN A N 1
ATOM 1640 C CA . GLN A 1 207 ? -13.026 4.883 13.014 1.00 88.81 207 GLN A CA 1
ATOM 1641 C C . GLN A 1 207 ? -13.190 4.862 11.494 1.00 88.81 207 GLN A C 1
ATOM 1643 O O . GLN A 1 207 ? -13.718 5.808 10.904 1.00 88.81 207 GLN A O 1
ATOM 1648 N N . ALA A 1 208 ? -12.803 3.752 10.858 1.00 92.88 208 ALA A N 1
ATOM 1649 C CA . ALA A 1 208 ? -13.035 3.548 9.434 1.00 92.88 208 ALA A CA 1
ATOM 1650 C C . ALA A 1 208 ? -14.530 3.663 9.091 1.00 92.88 208 ALA A C 1
ATOM 1652 O O . ALA A 1 208 ? -14.899 4.357 8.144 1.00 92.88 208 ALA A O 1
ATOM 1653 N N . LYS A 1 209 ? -15.404 3.041 9.889 1.00 92.69 209 LYS A N 1
ATOM 1654 C CA . LYS A 1 209 ? -16.857 3.097 9.696 1.00 92.69 209 LYS A CA 1
ATOM 1655 C C . LYS A 1 209 ? -17.403 4.523 9.789 1.00 92.69 209 LYS A C 1
ATOM 1657 O O . LYS A 1 209 ? -18.069 4.967 8.855 1.00 92.69 209 LYS A O 1
ATOM 1662 N N . VAL A 1 210 ? -17.080 5.253 10.858 1.00 88.56 210 VAL A N 1
ATOM 1663 C CA . VAL A 1 210 ? -17.555 6.630 11.090 1.00 88.56 210 VAL A CA 1
ATOM 1664 C C . VAL A 1 210 ? -17.137 7.560 9.948 1.00 88.56 210 VAL A C 1
ATOM 1666 O O . VAL A 1 210 ? -17.951 8.344 9.453 1.00 88.56 210 VAL A O 1
ATOM 1669 N N . PHE A 1 211 ? -15.894 7.454 9.469 1.00 88.88 211 PHE A N 1
ATOM 1670 C CA . PHE A 1 211 ? -15.439 8.263 8.337 1.00 88.88 211 PHE A CA 1
ATOM 1671 C C . PHE A 1 211 ? -16.086 7.863 7.011 1.00 88.88 211 PHE A C 1
ATOM 1673 O O . PHE A 1 211 ? -16.386 8.735 6.198 1.00 88.88 211 PHE A O 1
ATOM 1680 N N . LEU A 1 212 ? -16.342 6.574 6.773 1.00 91.31 212 LEU A N 1
ATOM 1681 C CA . LEU A 1 212 ? -17.086 6.149 5.583 1.00 91.31 212 LEU A CA 1
ATOM 1682 C C . LEU A 1 212 ? -18.515 6.695 5.602 1.00 91.31 212 LEU A C 1
ATOM 1684 O O . LEU A 1 212 ? -18.985 7.187 4.578 1.00 91.31 212 LEU A O 1
ATOM 1688 N N . GLU A 1 213 ? -19.186 6.650 6.754 1.00 90.81 213 GLU A N 1
ATOM 1689 C CA . GLU A 1 213 ? -20.542 7.175 6.939 1.00 90.81 213 GLU A CA 1
ATOM 1690 C C . GLU A 1 213 ? -20.602 8.697 6.761 1.00 90.81 213 GLU A C 1
ATOM 1692 O O . GLU A 1 213 ? -21.538 9.210 6.140 1.00 90.81 213 GLU A O 1
ATOM 1697 N N . SER A 1 214 ? -19.592 9.428 7.246 1.00 87.94 214 SER A N 1
ATOM 1698 C CA . SER A 1 214 ? -19.551 10.892 7.146 1.00 87.94 214 SER A CA 1
ATOM 1699 C C . SER A 1 214 ? -19.485 11.383 5.695 1.00 87.94 214 SER A C 1
ATOM 1701 O O . SER A 1 214 ? -20.105 12.399 5.364 1.00 87.94 214 SER A O 1
ATOM 1703 N N . VAL A 1 215 ? -18.815 10.633 4.811 1.00 87.75 215 VAL A N 1
ATOM 1704 C CA . VAL A 1 215 ? -18.676 10.982 3.388 1.00 87.75 215 VAL A CA 1
ATOM 1705 C C . VAL A 1 215 ? -19.834 10.490 2.512 1.00 87.75 215 VAL A C 1
ATOM 1707 O O . VAL A 1 215 ? -19.977 10.968 1.387 1.00 87.75 215 VAL A O 1
ATOM 1710 N N . LEU A 1 216 ? -20.702 9.589 3.000 1.00 87.94 216 LEU A N 1
ATOM 1711 C CA . LEU A 1 216 ? -21.808 9.025 2.202 1.00 87.94 216 LEU A CA 1
ATOM 1712 C C . LEU A 1 216 ? -22.768 10.088 1.656 1.00 87.94 216 LEU A C 1
ATOM 1714 O O . LEU A 1 216 ? -23.279 9.934 0.546 1.00 87.94 216 LEU A O 1
ATOM 1718 N N . ARG A 1 217 ? -23.015 11.162 2.417 1.00 83.81 217 ARG A N 1
ATOM 1719 C CA . ARG A 1 217 ? -23.967 12.219 2.028 1.00 83.81 217 ARG A CA 1
ATOM 1720 C C . ARG A 1 217 ? -23.564 12.931 0.736 1.00 83.81 217 ARG A C 1
ATOM 1722 O O . ARG A 1 217 ? -24.433 13.266 -0.059 1.00 83.81 217 ARG A O 1
ATOM 1729 N N . ASN A 1 218 ? -22.260 13.107 0.526 1.00 87.38 218 ASN A N 1
ATOM 1730 C CA . ASN A 1 218 ? -21.707 13.893 -0.579 1.00 87.38 218 ASN A CA 1
ATOM 1731 C C . ASN A 1 218 ? -21.087 13.018 -1.683 1.00 87.38 218 ASN A C 1
ATOM 1733 O O . ASN A 1 218 ? -20.581 13.535 -2.674 1.00 87.38 218 ASN A O 1
ATOM 1737 N N . ALA A 1 219 ? -21.090 11.696 -1.508 1.00 88.38 219 ALA A N 1
ATOM 1738 C CA . ALA A 1 219 ? -20.498 10.756 -2.448 1.00 88.38 219 ALA A CA 1
ATOM 1739 C C . ALA A 1 219 ? -21.383 10.534 -3.691 1.00 88.38 219 ALA A C 1
ATOM 1741 O O . ALA A 1 219 ? -22.612 10.583 -3.618 1.00 88.38 219 ALA A O 1
ATOM 1742 N N . SER A 1 220 ? -20.759 10.215 -4.829 1.00 93.38 220 SER A N 1
ATOM 1743 C CA . SER A 1 220 ? -21.474 9.692 -6.000 1.00 93.38 220 SER A CA 1
ATOM 1744 C C . SER A 1 220 ? -22.043 8.298 -5.717 1.00 93.38 220 SER A C 1
ATOM 1746 O O . SER A 1 220 ? -21.574 7.605 -4.812 1.00 93.38 220 SER A O 1
ATOM 1748 N N . ASP A 1 221 ? -23.025 7.843 -6.495 1.00 93.31 221 ASP A N 1
ATOM 1749 C CA . ASP A 1 221 ? -23.715 6.574 -6.215 1.00 93.31 221 ASP A CA 1
ATOM 1750 C C . ASP A 1 221 ? -22.785 5.355 -6.267 1.00 93.31 221 ASP A C 1
ATOM 1752 O O . ASP A 1 221 ? -22.872 4.473 -5.414 1.00 93.31 221 ASP A O 1
ATOM 1756 N N . ILE A 1 222 ? -21.811 5.349 -7.184 1.00 92.00 222 ILE A N 1
ATOM 1757 C CA . ILE A 1 222 ? -20.775 4.306 -7.252 1.00 92.00 222 ILE A CA 1
ATOM 1758 C C . ILE A 1 222 ? -19.975 4.257 -5.942 1.00 92.00 222 ILE A C 1
ATOM 1760 O O . ILE A 1 222 ? -19.726 3.183 -5.387 1.00 92.00 222 ILE A O 1
ATOM 1764 N N . ILE A 1 223 ? -19.595 5.425 -5.418 1.00 90.62 223 ILE A N 1
ATOM 1765 C CA . ILE A 1 223 ? -18.842 5.527 -4.166 1.00 90.62 223 ILE A CA 1
ATOM 1766 C C . ILE A 1 223 ? -19.726 5.172 -2.968 1.00 90.62 223 ILE A C 1
ATOM 1768 O O . ILE A 1 223 ? -19.251 4.479 -2.070 1.00 90.62 223 ILE A O 1
ATOM 1772 N N . LYS A 1 224 ? -21.009 5.557 -2.961 1.00 92.56 224 LYS A N 1
ATOM 1773 C CA . LYS A 1 224 ? -21.967 5.159 -1.918 1.00 92.56 224 LYS A CA 1
ATOM 1774 C C . LYS A 1 224 ? -22.095 3.646 -1.831 1.00 92.56 224 LYS A C 1
ATOM 1776 O O . LYS A 1 224 ? -21.930 3.108 -0.743 1.00 92.56 224 LYS A O 1
ATOM 1781 N N . VAL A 1 225 ? -22.309 2.961 -2.957 1.00 94.19 225 VAL A N 1
ATOM 1782 C CA . VAL A 1 225 ? -22.430 1.493 -2.993 1.00 94.19 225 VAL A CA 1
ATOM 1783 C C . VAL A 1 225 ? -21.158 0.830 -2.467 1.00 94.19 225 VAL A C 1
ATOM 1785 O O . VAL A 1 225 ? -21.225 -0.075 -1.632 1.00 94.19 225 VAL A O 1
ATOM 1788 N N . ARG A 1 226 ? -19.983 1.300 -2.909 1.00 94.06 226 ARG A N 1
ATOM 1789 C CA . ARG A 1 226 ? -18.694 0.791 -2.422 1.00 94.06 226 ARG A CA 1
ATOM 1790 C C . ARG A 1 226 ? -18.539 0.994 -0.913 1.00 94.06 226 ARG A C 1
ATOM 1792 O O . ARG A 1 226 ? -18.172 0.059 -0.207 1.00 94.06 226 ARG A O 1
ATOM 1799 N N . ASN A 1 227 ? -18.820 2.197 -0.422 1.00 94.25 227 ASN A N 1
ATOM 1800 C CA . ASN A 1 227 ? -18.656 2.539 0.987 1.00 94.25 227 ASN A CA 1
ATOM 1801 C C . ASN A 1 227 ? -19.674 1.805 1.871 1.00 94.25 227 ASN A C 1
ATOM 1803 O O . ASN A 1 227 ? -19.297 1.314 2.926 1.00 94.25 227 ASN A O 1
ATOM 1807 N N . GLN A 1 228 ? -20.928 1.656 1.434 1.00 95.44 228 GLN A N 1
ATOM 1808 C CA . GLN A 1 228 ? -21.953 0.875 2.139 1.00 95.44 228 GLN A CA 1
ATOM 1809 C C . GLN A 1 228 ? -21.557 -0.596 2.272 1.00 95.44 228 GLN A C 1
ATOM 1811 O O . GLN A 1 228 ? -21.714 -1.175 3.345 1.00 95.44 228 GLN A O 1
ATOM 1816 N N . ARG A 1 229 ? -20.993 -1.191 1.210 1.00 95.50 229 ARG A N 1
ATOM 1817 C CA . ARG A 1 229 ? -20.455 -2.557 1.266 1.00 95.50 229 ARG A CA 1
ATOM 1818 C C . ARG A 1 229 ? -19.357 -2.674 2.321 1.00 95.50 229 ARG A C 1
ATOM 1820 O O . ARG A 1 229 ? -19.406 -3.584 3.140 1.00 95.50 229 ARG A O 1
ATOM 1827 N N . LEU A 1 230 ? -18.411 -1.736 2.322 1.00 94.75 230 LEU A N 1
ATOM 1828 C CA . LEU A 1 230 ? -17.308 -1.737 3.282 1.00 94.75 230 LEU A CA 1
ATOM 1829 C C . LEU A 1 230 ? -17.793 -1.493 4.723 1.00 94.75 230 LEU A C 1
ATOM 1831 O O . LEU A 1 230 ? -17.326 -2.150 5.642 1.00 94.75 230 LEU A O 1
ATOM 1835 N N . ILE A 1 231 ? -18.781 -0.617 4.935 1.00 95.25 231 ILE A N 1
ATOM 1836 C CA . ILE A 1 231 ? -19.423 -0.404 6.246 1.00 95.25 231 ILE A CA 1
ATOM 1837 C C . ILE A 1 231 ? -20.087 -1.692 6.756 1.00 95.25 231 ILE A C 1
ATOM 1839 O O . ILE A 1 231 ? -19.980 -2.016 7.944 1.00 95.25 231 ILE A O 1
ATOM 1843 N N . ALA A 1 232 ? -20.772 -2.428 5.876 1.00 95.94 232 ALA A N 1
ATOM 1844 C CA . ALA A 1 232 ? -21.388 -3.704 6.226 1.00 95.94 232 ALA A CA 1
ATOM 1845 C C . ALA A 1 232 ? -20.328 -4.748 6.609 1.00 95.94 232 ALA A C 1
ATOM 1847 O O . ALA A 1 232 ? -20.457 -5.389 7.650 1.00 95.94 232 ALA A O 1
ATOM 1848 N N . GLU A 1 233 ? -19.250 -4.857 5.827 1.00 96.44 233 GLU A N 1
ATOM 1849 C CA . GLU A 1 233 ? -18.107 -5.730 6.124 1.00 96.44 233 GLU A CA 1
ATOM 1850 C C . GLU A 1 233 ? -17.460 -5.391 7.474 1.00 96.44 233 GLU A C 1
ATOM 1852 O O . GLU A 1 233 ? -17.273 -6.271 8.316 1.00 96.44 233 GLU A O 1
ATOM 1857 N N . ILE A 1 234 ? -17.189 -4.109 7.725 1.00 95.50 234 ILE A N 1
ATOM 1858 C CA . ILE A 1 234 ? -16.642 -3.631 8.998 1.00 95.50 234 ILE A CA 1
ATOM 1859 C C . ILE A 1 234 ? -17.570 -3.986 10.166 1.00 95.50 234 ILE A C 1
ATOM 1861 O O . ILE A 1 234 ? -17.109 -4.423 11.219 1.00 95.50 234 ILE A O 1
ATOM 1865 N N . SER A 1 235 ? -18.883 -3.832 9.988 1.00 94.62 235 SER A N 1
ATOM 1866 C CA . SER A 1 235 ? -19.858 -4.139 11.040 1.00 94.62 235 SER A CA 1
ATOM 1867 C C . SER A 1 235 ? -19.875 -5.631 11.391 1.00 94.62 235 SER A C 1
ATOM 1869 O O . SER A 1 235 ? -19.998 -5.974 12.566 1.00 94.62 235 SER A O 1
ATOM 1871 N N . VAL A 1 236 ? -19.696 -6.514 10.400 1.00 94.94 236 VAL A N 1
ATOM 1872 C CA . VAL A 1 236 ? -19.513 -7.957 10.634 1.00 94.94 236 VAL A CA 1
ATOM 1873 C C . VAL A 1 236 ? -18.225 -8.209 11.416 1.00 94.94 236 VAL A C 1
ATOM 1875 O O . VAL A 1 236 ? -18.269 -8.856 12.458 1.00 94.94 236 VAL A O 1
ATOM 1878 N N . LYS A 1 237 ? -17.100 -7.612 11.000 1.00 94.38 237 LYS A N 1
ATOM 1879 C CA . LYS A 1 237 ? -15.813 -7.771 11.698 1.00 94.38 237 LYS A CA 1
ATOM 1880 C C . LYS A 1 237 ? -15.878 -7.335 13.161 1.00 94.38 237 LYS A C 1
ATOM 1882 O O . LYS A 1 237 ? -15.395 -8.063 14.018 1.00 94.38 237 LYS A O 1
ATOM 1887 N N . ILE A 1 238 ? -16.503 -6.194 13.467 1.00 92.88 238 ILE A N 1
ATOM 1888 C CA . ILE A 1 238 ? -16.686 -5.724 14.854 1.00 92.88 238 ILE A CA 1
ATOM 1889 C C . ILE A 1 238 ? -17.501 -6.733 15.674 1.00 92.88 238 ILE A C 1
ATOM 1891 O O . ILE A 1 238 ? -17.156 -7.018 16.823 1.00 92.88 238 ILE A O 1
ATOM 1895 N N . LYS A 1 239 ? -18.568 -7.291 15.091 1.00 91.62 239 LYS A N 1
ATOM 1896 C CA . LYS A 1 239 ? -19.409 -8.295 15.751 1.00 91.62 239 LYS A CA 1
ATOM 1897 C C . LYS A 1 239 ? -18.631 -9.576 16.056 1.00 91.62 239 LYS A C 1
ATOM 1899 O O . LYS A 1 239 ? -18.786 -10.116 17.150 1.00 91.62 239 LYS A O 1
ATOM 1904 N N . ASP A 1 240 ? -17.778 -10.010 15.138 1.00 92.69 240 ASP A N 1
ATOM 1905 C CA . ASP A 1 240 ? -17.022 -11.261 15.247 1.00 92.69 240 ASP A CA 1
ATOM 1906 C C . ASP A 1 240 ? -15.810 -11.168 16.194 1.00 92.69 240 ASP A C 1
ATOM 1908 O O . ASP A 1 240 ? -15.222 -12.191 16.550 1.00 92.69 240 ASP A O 1
ATOM 1912 N N . LEU A 1 241 ? -15.432 -9.966 16.653 1.00 91.38 241 LEU A N 1
ATOM 1913 C CA . LEU A 1 241 ? -14.358 -9.813 17.637 1.00 91.38 241 LEU A CA 1
ATOM 1914 C C . LEU A 1 241 ? -14.739 -10.457 18.986 1.00 91.38 241 LEU A C 1
ATOM 1916 O O . LEU A 1 241 ? -15.851 -10.242 19.481 1.00 91.38 241 LEU A O 1
ATOM 1920 N N . PRO A 1 242 ? -13.816 -11.185 19.646 1.00 90.50 242 PRO A N 1
ATOM 1921 C CA . PRO A 1 242 ? -14.053 -11.819 20.942 1.00 90.50 242 PRO A CA 1
ATOM 1922 C C . PRO A 1 242 ? -13.961 -10.797 22.091 1.00 90.50 242 PRO A C 1
ATOM 1924 O O . PRO A 1 242 ? -13.079 -10.861 22.943 1.00 90.50 242 PRO A O 1
ATOM 1927 N N . LEU A 1 243 ? -14.872 -9.823 22.090 1.00 87.75 243 LEU A N 1
ATOM 1928 C CA . LEU A 1 243 ? -15.032 -8.791 23.116 1.00 87.75 243 LEU A CA 1
ATOM 1929 C C . LEU A 1 243 ? -16.461 -8.824 23.692 1.00 87.75 243 LEU A C 1
ATOM 1931 O O . LEU A 1 243 ? -17.391 -9.177 22.964 1.00 87.75 243 LEU A O 1
ATOM 1935 N N . PRO A 1 244 ? -16.666 -8.424 24.962 1.00 87.31 244 PRO A N 1
ATOM 1936 C CA . PRO A 1 244 ? -17.998 -8.260 25.544 1.00 87.31 244 PRO A CA 1
ATOM 1937 C C . PRO A 1 244 ? -18.894 -7.320 24.724 1.00 87.31 244 PRO A C 1
ATOM 1939 O O . PRO A 1 244 ? -18.460 -6.241 24.316 1.00 87.31 244 PRO A O 1
ATOM 1942 N N . GLU A 1 245 ? -20.163 -7.693 24.536 1.00 86.38 245 GLU A N 1
ATOM 1943 C CA . GLU A 1 245 ? -21.131 -6.909 23.748 1.00 86.38 245 GLU A CA 1
ATOM 1944 C C . GLU A 1 245 ? -21.355 -5.496 24.304 1.00 86.38 245 GLU A C 1
ATOM 1946 O O . GLU A 1 245 ? -21.508 -4.547 23.539 1.00 86.38 245 GLU A O 1
ATOM 1951 N N . GLU A 1 246 ? -21.287 -5.324 25.625 1.00 84.06 246 GLU A N 1
ATOM 1952 C CA . GLU A 1 246 ? -21.381 -4.010 26.273 1.00 84.06 246 GLU A CA 1
ATOM 1953 C C . GLU A 1 246 ? -20.286 -3.050 25.782 1.00 84.06 246 GLU A C 1
ATOM 1955 O O . GLU A 1 246 ? -20.556 -1.886 25.481 1.00 84.06 246 GLU A O 1
ATOM 1960 N N . LEU A 1 247 ? -19.050 -3.543 25.630 1.00 80.62 247 LEU A N 1
ATOM 1961 C CA . LEU A 1 247 ? -17.933 -2.744 25.121 1.00 80.62 247 LEU A CA 1
ATOM 1962 C C . LEU A 1 247 ? -18.097 -2.437 23.631 1.00 80.62 247 LEU A C 1
ATOM 1964 O O . LEU A 1 247 ? -17.832 -1.309 23.209 1.00 80.62 247 LEU A O 1
ATOM 1968 N N . LYS A 1 248 ? -18.584 -3.403 22.843 1.00 83.88 248 LYS A N 1
ATOM 1969 C CA . LYS A 1 248 ? -18.876 -3.193 21.416 1.00 83.88 248 LYS A CA 1
ATOM 1970 C C . LYS A 1 248 ? -19.929 -2.106 21.214 1.00 83.88 248 LYS A C 1
ATOM 1972 O O . LYS A 1 248 ? -19.759 -1.244 20.350 1.00 83.88 248 LYS A O 1
ATOM 1977 N N . GLN A 1 249 ? -20.985 -2.104 22.030 1.00 81.25 249 GLN A N 1
ATOM 1978 C CA . GLN A 1 249 ? -22.037 -1.086 21.983 1.00 81.25 249 GLN A CA 1
ATOM 1979 C C . GLN A 1 249 ? -21.517 0.295 22.392 1.00 81.25 249 GLN A C 1
ATOM 1981 O O . GLN A 1 249 ? -21.774 1.268 21.682 1.00 81.25 249 GLN A O 1
ATOM 1986 N N . LYS A 1 250 ? -20.736 0.391 23.478 1.00 79.38 250 LYS A N 1
ATOM 1987 C CA . LYS A 1 250 ? -20.140 1.665 23.918 1.00 79.38 250 LYS A CA 1
ATOM 1988 C C . LYS A 1 250 ? -19.264 2.304 22.841 1.00 79.38 250 LYS A C 1
ATOM 1990 O O . LYS A 1 250 ? -19.416 3.488 22.554 1.00 79.38 250 LYS A O 1
ATOM 1995 N N . VAL A 1 251 ? -18.388 1.523 22.206 1.00 76.06 251 VAL A N 1
ATOM 1996 C CA . VAL A 1 251 ? -17.501 2.042 21.151 1.00 76.06 251 VAL A CA 1
ATOM 1997 C C . VAL A 1 251 ? -18.280 2.396 19.883 1.00 76.06 251 VAL A C 1
ATOM 1999 O O . VAL A 1 251 ? -18.032 3.452 19.309 1.00 76.06 251 VAL A O 1
ATOM 2002 N N . SER A 1 252 ? -19.269 1.585 19.491 1.00 74.38 252 SER A N 1
ATOM 2003 C CA . SER A 1 252 ? -20.107 1.859 18.309 1.00 74.38 252 SER A CA 1
ATOM 2004 C C . SER A 1 252 ? -20.958 3.127 18.451 1.00 74.38 252 SER A C 1
ATOM 2006 O O . SER A 1 252 ? -21.261 3.780 17.456 1.00 74.38 252 SER A O 1
ATOM 2008 N N . ASN A 1 253 ? -21.346 3.480 19.680 1.00 71.50 253 ASN A N 1
ATOM 2009 C CA . ASN A 1 253 ? -22.127 4.684 19.973 1.00 71.50 253 ASN A CA 1
ATOM 2010 C C . ASN A 1 253 ? -21.257 5.938 20.158 1.00 71.50 253 ASN A C 1
ATOM 2012 O O . ASN A 1 253 ? -21.779 7.055 20.170 1.00 71.50 253 ASN A O 1
ATOM 2016 N N . SER A 1 254 ? -19.940 5.775 20.296 1.00 67.12 254 SER A N 1
ATOM 2017 C CA . SER A 1 254 ? -19.012 6.893 20.413 1.00 67.12 254 SER A CA 1
ATOM 2018 C C . SER A 1 254 ? -18.862 7.594 19.061 1.00 67.12 254 SER A C 1
ATOM 2020 O O . SER A 1 254 ? -18.498 6.980 18.057 1.00 67.12 254 SER A O 1
ATOM 2022 N N . LYS A 1 255 ? -19.123 8.906 19.027 1.00 60.47 255 LYS A N 1
ATOM 2023 C CA . LYS A 1 255 ? -18.703 9.767 17.914 1.00 60.47 255 LYS A CA 1
ATOM 2024 C C . LYS A 1 255 ? -17.247 10.124 18.138 1.00 60.47 255 LYS A C 1
ATOM 2026 O O . LYS A 1 255 ? -16.926 10.952 18.985 1.00 60.47 255 LYS A O 1
ATOM 2031 N N . VAL A 1 256 ? -16.372 9.472 17.402 1.00 55.31 256 VAL A N 1
ATOM 2032 C CA . VAL A 1 256 ? -14.942 9.576 17.633 1.00 55.31 256 VAL A CA 1
ATOM 2033 C C . VAL A 1 256 ? -14.333 10.612 16.709 1.00 55.31 256 VAL A C 1
ATOM 2035 O O . VAL A 1 256 ? -14.420 10.471 15.489 1.00 55.31 256 VAL A O 1
ATOM 2038 N N . GLY A 1 257 ? -13.626 11.567 17.314 1.00 53.97 257 GLY A N 1
ATOM 2039 C CA . GLY A 1 257 ? -12.651 12.422 16.646 1.00 53.97 257 GLY A CA 1
ATOM 2040 C C . GLY A 1 257 ? -13.302 13.489 15.779 1.00 53.97 257 GLY A C 1
ATOM 2041 O O . GLY A 1 257 ? -13.544 13.285 14.591 1.00 53.97 257 GLY A O 1
ATOM 2042 N N . THR A 1 258 ? -13.555 14.660 16.362 1.00 46.62 258 THR A N 1
ATOM 2043 C CA . THR A 1 258 ? -13.664 15.883 15.566 1.00 46.62 258 THR A CA 1
ATOM 2044 C C . THR A 1 258 ? -12.289 16.222 14.992 1.00 46.62 258 THR A C 1
ATOM 2046 O O . THR A 1 258 ? -11.245 15.919 15.566 1.00 46.62 258 THR A O 1
ATOM 2049 N N . THR A 1 259 ? -12.296 16.847 13.821 1.00 47.62 259 THR A N 1
ATOM 2050 C CA . THR A 1 259 ? -11.142 17.191 12.976 1.00 47.62 259 THR A CA 1
ATOM 2051 C C . THR A 1 259 ? -10.056 18.035 13.667 1.00 47.62 259 THR A C 1
ATOM 2053 O O . THR A 1 259 ? -8.973 18.195 13.112 1.00 47.62 259 THR A O 1
ATOM 2056 N N . GLU A 1 260 ? -10.342 18.588 14.848 1.00 45.88 260 GLU A N 1
ATOM 2057 C CA . GLU A 1 260 ? -9.556 19.628 15.524 1.00 45.88 260 GLU A CA 1
ATOM 2058 C C . GLU A 1 260 ? -8.330 19.089 16.288 1.00 45.88 260 GLU A C 1
ATOM 2060 O O . GLU A 1 260 ? -7.314 19.775 16.342 1.00 45.88 260 GLU A O 1
ATOM 2065 N N . ASP A 1 261 ? -8.337 17.837 16.766 1.00 49.41 261 ASP A N 1
ATOM 2066 C CA . ASP A 1 261 ? -7.232 17.265 17.571 1.00 49.41 261 ASP A CA 1
ATOM 2067 C C . ASP A 1 261 ? -5.973 16.878 16.765 1.00 49.41 261 ASP A C 1
ATOM 2069 O O . ASP A 1 261 ? -4.938 16.496 17.322 1.00 49.41 261 ASP A O 1
ATOM 2073 N N . TYR A 1 262 ? -6.042 16.932 15.433 1.00 52.06 262 TYR A N 1
ATOM 2074 C CA . TYR A 1 262 ? -5.008 16.366 14.565 1.00 52.06 262 TYR A CA 1
ATOM 2075 C C . TYR A 1 262 ? -4.037 17.389 13.958 1.00 52.06 262 TYR A C 1
ATOM 2077 O O . TYR A 1 262 ? -2.976 16.987 13.476 1.00 52.06 262 TYR A O 1
ATOM 2085 N N . ALA A 1 263 ? -4.365 18.683 14.001 1.00 45.81 263 ALA A N 1
ATOM 2086 C CA . ALA A 1 263 ? -3.668 19.723 13.239 1.00 45.81 263 ALA A CA 1
ATOM 2087 C C . ALA A 1 263 ? -2.309 20.154 13.828 1.00 45.81 263 ALA A C 1
ATOM 2089 O O . ALA A 1 263 ? -1.451 20.642 13.101 1.00 45.81 263 ALA A O 1
ATOM 2090 N N . GLU A 1 264 ? -2.071 19.976 15.131 1.00 49.44 264 GLU A N 1
ATOM 2091 C CA . GLU A 1 264 ? -0.998 20.723 15.812 1.00 49.44 264 GLU A CA 1
ATOM 2092 C C . GLU A 1 264 ? 0.414 20.098 15.704 1.00 49.44 264 GLU A C 1
ATOM 2094 O O . GLU A 1 264 ? 1.404 20.725 16.084 1.00 49.44 264 GLU A O 1
ATOM 2099 N N . HIS A 1 265 ? 0.559 18.870 15.179 1.00 49.81 265 HIS A N 1
ATOM 2100 C CA . HIS A 1 265 ? 1.816 18.105 15.318 1.00 49.81 265 HIS A CA 1
ATOM 2101 C C . HIS A 1 265 ? 2.305 17.317 14.090 1.00 49.81 265 HIS A C 1
ATOM 2103 O O . HIS A 1 265 ? 3.263 16.556 14.222 1.00 49.81 265 HIS A O 1
ATOM 2109 N N . GLN A 1 266 ? 1.719 17.494 12.900 1.00 53.81 266 GLN A N 1
ATOM 2110 C CA . GLN A 1 266 ? 2.108 16.724 11.702 1.00 53.81 266 GLN A CA 1
ATOM 2111 C C . GLN A 1 266 ? 3.600 16.880 11.334 1.00 53.81 266 GLN A C 1
ATOM 2113 O O . GLN A 1 266 ? 4.243 15.897 10.973 1.00 53.81 266 GLN A O 1
ATOM 2118 N N . THR A 1 267 ? 4.195 18.058 11.553 1.00 48.19 267 THR A N 1
ATOM 2119 C CA . THR A 1 267 ? 5.571 18.374 11.119 1.00 48.19 267 THR A CA 1
ATOM 2120 C C . THR A 1 267 ? 6.683 17.745 11.976 1.00 48.19 267 THR A C 1
ATOM 2122 O O . THR A 1 267 ? 7.769 17.504 11.469 1.00 48.19 267 THR A O 1
ATOM 2125 N N . LYS A 1 268 ? 6.441 17.433 13.262 1.00 51.06 268 LYS A N 1
ATOM 2126 C CA . LYS A 1 268 ? 7.456 16.844 14.180 1.00 51.06 268 LYS A CA 1
ATOM 2127 C C . LYS A 1 268 ? 7.361 15.323 14.321 1.00 51.06 268 LYS A C 1
ATOM 2129 O O . LYS A 1 268 ? 8.125 14.699 15.053 1.00 51.06 268 LYS A O 1
ATOM 2134 N N . LEU A 1 269 ? 6.383 14.717 13.658 1.00 54.12 269 LEU A N 1
ATOM 2135 C CA . LEU A 1 269 ? 5.965 13.344 13.914 1.00 54.12 269 LEU A CA 1
ATOM 2136 C C . LEU A 1 269 ? 6.852 12.285 13.246 1.00 54.12 269 LEU A C 1
ATOM 2138 O O . LEU A 1 269 ? 6.725 11.105 13.554 1.00 54.12 269 LEU A O 1
ATOM 2142 N N . LEU A 1 270 ? 7.712 12.696 12.312 1.00 53.22 270 LEU A N 1
ATOM 2143 C CA . LEU A 1 270 ? 8.465 11.797 11.433 1.00 53.22 270 LEU A CA 1
ATOM 2144 C C . LEU A 1 270 ? 9.979 11.841 11.666 1.00 53.22 270 LEU A C 1
ATOM 2146 O O . LEU A 1 270 ? 10.689 11.047 11.059 1.00 53.22 270 LEU A O 1
ATOM 2150 N N . GLU A 1 271 ? 10.455 12.709 12.566 1.00 54.06 271 GLU A N 1
ATOM 2151 C CA . GLU A 1 271 ? 11.852 12.732 13.027 1.00 54.06 271 GLU A CA 1
ATOM 2152 C C . GLU A 1 271 ? 12.151 11.601 14.031 1.00 54.06 271 GLU A C 1
ATOM 2154 O O . GLU A 1 271 ? 13.304 11.221 14.205 1.00 54.06 271 GLU A O 1
ATOM 2159 N N . ASN A 1 272 ? 11.120 11.031 14.669 1.00 51.56 272 ASN A N 1
ATOM 2160 C CA . ASN A 1 272 ? 11.253 9.950 15.647 1.00 51.56 272 ASN A CA 1
ATOM 2161 C C . ASN A 1 272 ? 10.811 8.602 15.063 1.00 51.56 272 ASN A C 1
ATOM 2163 O O . ASN A 1 272 ? 9.695 8.466 14.560 1.00 51.56 272 ASN A O 1
ATOM 2167 N N . GLU A 1 273 ? 11.659 7.578 15.191 1.00 53.38 273 GLU A N 1
ATOM 2168 C CA . GLU A 1 273 ? 11.369 6.214 14.721 1.00 53.38 273 GLU A CA 1
ATOM 2169 C C . GLU A 1 273 ? 10.211 5.545 15.488 1.00 53.38 273 GLU A C 1
ATOM 2171 O O . GLU A 1 273 ? 9.499 4.709 14.926 1.00 53.38 273 GLU A O 1
ATOM 2176 N N . ASP A 1 274 ? 9.949 5.947 16.740 1.00 64.56 274 ASP A N 1
ATOM 2177 C CA . ASP A 1 274 ? 8.878 5.373 17.564 1.00 64.56 274 ASP A CA 1
ATOM 2178 C C . ASP A 1 274 ? 7.571 6.184 17.517 1.00 64.56 274 ASP A C 1
ATOM 2180 O O . ASP A 1 274 ? 7.090 6.773 18.488 1.00 64.56 274 ASP A O 1
ATOM 2184 N N . THR A 1 275 ? 6.960 6.187 16.337 1.00 69.94 275 THR A N 1
ATOM 2185 C CA . THR A 1 275 ? 5.603 6.722 16.123 1.00 69.94 275 THR A CA 1
ATOM 2186 C C . THR A 1 275 ? 4.504 5.851 16.741 1.00 69.94 275 THR A C 1
ATOM 2188 O O . THR A 1 275 ? 3.367 6.311 16.889 1.00 69.94 275 THR A O 1
ATOM 2191 N N . SER A 1 276 ? 4.844 4.627 17.167 1.00 74.62 276 SER A N 1
ATOM 2192 C CA . SER A 1 276 ? 3.907 3.701 17.809 1.00 74.62 276 SER A CA 1
ATOM 2193 C C . SER A 1 276 ? 3.492 4.240 19.175 1.00 74.62 276 SER A C 1
ATOM 2195 O O . SER A 1 276 ? 2.299 4.303 19.470 1.00 74.62 276 SER A O 1
ATOM 2197 N N . HIS A 1 277 ? 4.450 4.711 19.983 1.00 74.69 277 HIS A N 1
ATOM 2198 C CA . HIS A 1 277 ? 4.154 5.319 21.283 1.00 74.69 277 HIS A CA 1
ATOM 2199 C C . HIS A 1 277 ? 3.178 6.499 21.160 1.00 74.69 277 HIS A C 1
ATOM 2201 O O . HIS A 1 277 ? 2.195 6.573 21.897 1.00 74.69 277 HIS A O 1
ATOM 2207 N N . LEU A 1 278 ? 3.396 7.401 20.196 1.00 72.38 278 LEU A N 1
ATOM 2208 C CA . LEU A 1 278 ? 2.517 8.556 19.993 1.00 72.38 278 LEU A CA 1
ATOM 2209 C C . LEU A 1 278 ? 1.112 8.148 19.528 1.00 72.38 278 LEU A C 1
ATOM 2211 O O . LEU A 1 278 ? 0.118 8.712 19.996 1.00 72.38 278 LEU A O 1
ATOM 2215 N N . PHE A 1 279 ? 1.023 7.155 18.638 1.00 77.31 279 PHE A N 1
ATOM 2216 C CA . PHE A 1 279 ? -0.250 6.561 18.237 1.00 77.31 279 PHE A CA 1
ATOM 2217 C C . PHE A 1 279 ? -1.006 6.014 19.456 1.00 77.31 279 PHE A C 1
ATOM 2219 O O . PHE A 1 279 ? -2.162 6.383 19.678 1.00 77.31 279 PHE A O 1
ATOM 2226 N N . TYR A 1 280 ? -0.341 5.214 20.296 1.00 74.06 280 TYR A N 1
ATOM 2227 C CA . TYR A 1 280 ? -0.946 4.639 21.498 1.00 74.06 280 TYR A CA 1
ATOM 2228 C C . TYR A 1 280 ? -1.297 5.689 22.553 1.00 74.06 280 TYR A C 1
ATOM 2230 O O . TYR A 1 280 ? -2.336 5.582 23.195 1.00 74.06 280 TYR A O 1
ATOM 2238 N N . GLN A 1 281 ? -0.504 6.748 22.707 1.00 74.31 281 GLN A N 1
ATOM 2239 C CA . GLN A 1 281 ? -0.827 7.839 23.626 1.00 74.31 281 GLN A CA 1
ATOM 2240 C C . GLN A 1 281 ? -2.123 8.554 23.216 1.00 74.31 281 GLN A C 1
ATOM 2242 O O . GLN A 1 281 ? -2.981 8.817 24.063 1.00 74.31 281 GLN A O 1
ATOM 2247 N N . ARG A 1 282 ? -2.293 8.846 21.918 1.00 71.88 282 ARG A N 1
ATOM 2248 C CA . ARG A 1 282 ? -3.539 9.425 21.383 1.00 71.88 282 ARG A CA 1
ATOM 2249 C C . ARG A 1 282 ? -4.711 8.465 21.552 1.00 71.88 282 ARG A C 1
ATOM 2251 O O . ARG A 1 282 ? -5.788 8.870 21.982 1.00 71.88 282 ARG A O 1
ATOM 2258 N N . PHE A 1 283 ? -4.474 7.189 21.280 1.00 69.44 283 PHE A N 1
ATOM 2259 C CA . PHE A 1 283 ? -5.453 6.131 21.463 1.00 69.44 283 PHE A CA 1
ATOM 2260 C C . PHE A 1 283 ? -5.934 6.013 22.919 1.00 69.44 283 PHE A C 1
ATOM 2262 O O . PHE A 1 283 ? -7.135 5.972 23.170 1.00 69.44 283 PHE A O 1
ATOM 2269 N N . CYS A 1 284 ? -5.018 6.026 23.890 1.00 65.25 284 CYS A N 1
ATOM 2270 C CA . CYS A 1 284 ? -5.344 5.957 25.314 1.00 65.25 284 CYS A CA 1
ATOM 2271 C C . CYS A 1 284 ? -6.181 7.155 25.775 1.00 65.25 284 CYS A C 1
ATOM 2273 O O . CYS A 1 284 ? -7.132 6.966 26.531 1.00 65.25 284 CYS A O 1
ATOM 2275 N N . LYS A 1 285 ? -5.877 8.371 25.294 1.00 69.69 285 LYS A N 1
ATOM 2276 C CA . LYS A 1 285 ? -6.716 9.553 25.562 1.00 69.69 285 LYS A CA 1
ATOM 2277 C C . LYS A 1 285 ? -8.142 9.341 25.060 1.00 69.69 285 LYS A C 1
ATOM 2279 O O . LYS A 1 285 ? -9.094 9.588 25.790 1.00 69.69 285 LYS A O 1
ATOM 2284 N N . TRP A 1 286 ? -8.281 8.828 23.841 1.00 67.62 286 TRP A N 1
ATOM 2285 C CA . TRP A 1 286 ? -9.587 8.574 23.253 1.00 67.62 286 TRP A CA 1
ATOM 2286 C C . TRP A 1 286 ? -10.357 7.473 24.012 1.00 67.62 286 TRP A C 1
ATOM 2288 O O . TRP A 1 286 ? -11.529 7.660 24.346 1.00 67.62 286 TRP A O 1
ATOM 2298 N N . LEU A 1 287 ? -9.700 6.374 24.395 1.00 63.81 287 LEU A N 1
ATOM 2299 C CA . LEU A 1 287 ? -10.307 5.343 25.244 1.00 63.81 287 LEU A CA 1
ATOM 2300 C C . LEU A 1 287 ? -10.806 5.881 26.585 1.00 63.81 287 LEU A C 1
ATOM 2302 O O . LEU A 1 287 ? -11.898 5.517 27.017 1.00 63.81 287 LEU A O 1
ATOM 2306 N N . GLN A 1 288 ? -10.034 6.752 27.239 1.00 66.25 288 GLN A N 1
ATOM 2307 C CA . GLN A 1 288 ? -10.454 7.385 28.489 1.00 66.25 288 GLN A CA 1
ATOM 2308 C C . GLN A 1 288 ? -11.750 8.183 28.300 1.00 66.25 288 GLN A C 1
ATOM 2310 O O . GLN A 1 288 ? -12.633 8.110 29.154 1.00 66.25 288 GLN A O 1
ATOM 2315 N N . THR A 1 289 ? -11.918 8.871 27.165 1.00 66.81 289 THR A N 1
ATOM 2316 C CA . THR A 1 289 ? -13.165 9.579 26.834 1.00 66.81 289 THR A CA 1
ATOM 2317 C C . THR A 1 289 ? -14.351 8.627 26.661 1.00 66.81 289 THR A C 1
ATOM 2319 O O . THR A 1 289 ? -15.437 8.934 27.138 1.00 66.81 289 THR A O 1
ATOM 2322 N N . ILE A 1 290 ? -14.165 7.462 26.027 1.00 61.75 290 ILE A N 1
ATOM 2323 C CA . ILE A 1 290 ? -15.248 6.471 25.869 1.00 61.75 290 ILE A CA 1
ATOM 2324 C C . ILE A 1 290 ? -15.606 5.819 27.211 1.00 61.75 290 ILE A C 1
ATOM 2326 O O . ILE A 1 290 ? -16.777 5.618 27.507 1.00 61.75 290 ILE A O 1
ATOM 2330 N N . CYS A 1 291 ? -14.611 5.464 28.027 1.00 57.19 291 CYS A N 1
ATOM 2331 C CA . CYS A 1 291 ? -14.836 4.746 29.285 1.00 57.19 291 CYS A CA 1
ATOM 2332 C C . CYS A 1 291 ? -15.458 5.614 30.390 1.00 57.19 291 CYS A C 1
ATOM 2334 O O . CYS A 1 291 ? -15.994 5.064 31.350 1.00 57.19 291 CYS A O 1
ATOM 2336 N N . THR A 1 292 ? -15.365 6.941 30.276 1.00 58.47 292 THR A N 1
ATOM 2337 C CA . THR A 1 292 ? -15.934 7.906 31.236 1.00 58.47 292 THR A CA 1
ATOM 2338 C C . THR A 1 292 ? -17.346 8.381 30.871 1.00 58.47 292 THR A C 1
ATOM 2340 O O . THR A 1 292 ? -17.957 9.088 31.673 1.00 58.47 292 THR A O 1
ATOM 2343 N N . GLN A 1 293 ? -17.869 7.972 29.705 1.00 50.44 293 GLN A N 1
ATOM 2344 C CA . GLN A 1 293 ? -19.255 8.169 29.251 1.00 50.44 293 GLN A CA 1
ATOM 2345 C C . GLN A 1 293 ? -20.117 6.920 29.512 1.00 50.44 293 GLN A C 1
ATOM 2347 O O . GLN A 1 293 ? -21.320 7.118 29.784 1.00 50.44 293 GLN A O 1
#

Organism: NCBI:txid1093978

InterPro domains:
  IPR011990 Tetratricopeptide-like helical domain superfamily [SSF48452] (72-153)
  IPR041404 Protein of unknown function DUF5588 [PF17826] (54-162)
  IPR041404 Protein of unknown function DUF5588 [PTHR31919] (55-263)

Foldseek 3Di:
DVCVVLVVLCVVLVWDWDDDPPDIDIDDDDDPVCVLVNLVSQLSSLVVVLCCCLPPPDDPPPVVVNLVSLLVSLVSCLVSVVLVSSQVSLVVQCVPDDLVDLPSNLSSLVSNLVSCVSLVVLVSNLLSLLLNCLSCVLALVSLLSNLVSLVSVLPDPPPDDDPDPDDDDDDDDDDDDDDDDDDPDPPVVVVVVSQVSLLSSLLSLLSSLLSLVVCLVVDDPVSNVVSVVSNVVSVVVLVPRPDDPVSSVLSNPDPDDDPPPRPPPNSPQSVDSPNVVVSVVVVVVRVVVSVVD

Sequence (293 aa):
MYTKPVSSIIRAHGLNYHIYADDMQIYNSAAPSEISSLVMSMQWFVKEIGVWMLSSVLPENNVAVSQDIKESLARCYAFLGNHIEALKVSRDLVKEMSVEDEARQRQSLMVHAFVCEKACLWNECVKTLQRLCLLQPNFPQTWYHLGEAMLKLTLVPETSGDLKPMTDDSQTDPHNSPKTTSPSDNSKDKDENKKMQLLIIMMCYNQAKVFLESVLRNASDIIKVRNQRLIAEISVKIKDLPLPEELKQKVSNSKVGTTEDYAEHQTKLLENEDTSHLFYQRFCKWLQTICTQ

Secondary structure (DSSP, 8-state):
-THHHHHHHHHHTT-EEEEETTEEEEE----GGGHHHHHHHHHHHHHHHHHHIIIIIS-TT-HHHHHHHHHHHHHHHHHTT-HHHHHHHHHHHHHT--SS-HHHHHHHHHHHHHHHHHTT-HHHHHHHHHHHHHH-TT-HHHHHHHHHHHHHHHHS-S-S------------------------SHHHHHHHHHHHHHHHHHHHHHHHHHHHHHHHTTS-HHHHHHHHHHHHHHHHHHHHSSS-HHHHHHHHH-----GGGGTTSGGGTTSSS-HHHHHHHHHHHHHHHHHT-

pLDDT: mean 80.68, std 19.7, range [28.91, 98.25]